Protein AF-A0A9E5DHB7-F1 (afdb_monomer)

Nearest PDB structures (foldseek):
  3iv4-assembly1_A  TM=7.396E-01  e=3.445E-02  Staphylococcus aureus subsp. aureus N315
  3kgk-assembly1_B  TM=5.777E-01  e=3.737E-01  Escherichia coli
  3kgk-assembly1_A  TM=5.376E-01  e=4.835E-01  Escherichia coli
  9cqh-assembly6_F  TM=3.512E-01  e=8.096E-01  Canis lupus familiaris
  9cqe-assembly7_H  TM=3.459E-01  e=9.209E-01  Canis lupus familiaris

Radius of gyration: 30.77 Å; Cα contacts (8 Å, |Δi|>4): 223; chains: 1; bounding box: 96×35×79 Å

Secondary structure (DSSP, 8-state):
-HHHHHHHHHHHHHHHHHHT-----EEEEEEE-TT-HHHHHHHHHHHHHSTTTEEEEETTT-HHHHHHHHHHHHHH-----S-EEEEEETTEEEEEEES----HHHHHHHHTPPP-SEEEEEETTEEEEEEEGGG--HHHH------S---------HHHHHHHHHHHHHHHHHHHHHHHHTS---S-------------

Foldseek 3Di:
DVVVVVVVVVVVVVVVVVVPPPPKQKAKEKEDAPPDPQQVVQVVLCCVLPPPRYDYQHCVPDVLSVQLLVVVCVQFVDDSAPTKIFIAIPLATAEIEGTHENDPVLVVVSNPGDDDQWYFYYHHSHTPDITGRVRDDSVSNDPDPPDPDDPPDDPCPPVNVVVVVVVCCVPVVVVVVVVVVPDPDPPDPPDPPDDDDDDD

Sequence (200 aa):
MTRVILAASVMLLSIVALVVAESASVTIYMYGVSWCPHCRNMKTFLGEKYPGIFTYCEVDTVEACSRAFTEWLKETGLPGYVPQTLIVKNGRITAVIIGEVLNESFINNLVSLEPGESIPVYQGTQLYGMLNTSKINTTLVLYTPSSPSENTRSGITMVEALVITMLVAIIVVPIGYTVLKRMPRRPGQRRTDKTSRKKR

pLDDT: mean 82.91, std 16.68, range [41.75, 98.69]

Solvent-accessible surface area (backbone atoms only — not comparable to full-atom values): 11852 Å² total; per-residue (Å²): 112,72,71,58,55,56,52,51,50,54,53,52,54,54,56,55,63,62,70,70,61,73,74,83,48,60,37,41,39,31,41,25,39,91,84,40,66,51,24,51,55,35,48,52,52,42,51,72,75,35,68,95,32,52,46,80,36,45,35,79,81,33,68,68,36,35,52,24,50,51,50,43,33,68,63,68,68,52,78,94,63,66,17,34,36,37,32,29,41,71,80,30,68,34,32,38,33,36,44,57,65,91,56,63,70,61,50,52,58,51,70,70,48,69,71,61,70,53,25,49,29,22,49,43,92,44,84,68,49,73,45,62,46,92,68,55,66,55,79,66,50,62,78,70,73,80,70,85,70,84,86,65,76,80,70,76,47,75,66,54,53,51,50,52,51,51,51,50,53,65,56,49,53,58,53,54,53,54,53,63,72,64,57,76,77,79,86,77,83,78,81,81,79,79,85,79,83,92,77,135

Mean predicted aligned error: 12.27 Å

Structure (mmCIF, N/CA/C/O backbone):
data_AF-A0A9E5DHB7-F1
#
_entry.id   AF-A0A9E5DHB7-F1
#
loop_
_atom_site.group_PDB
_atom_site.id
_atom_site.type_symbol
_atom_site.label_atom_id
_atom_site.label_alt_id
_atom_site.label_comp_id
_atom_site.label_asym_id
_atom_site.label_entity_id
_atom_site.label_seq_id
_atom_site.pdbx_PDB_ins_code
_atom_site.Cartn_x
_atom_site.Cartn_y
_atom_site.Cartn_z
_atom_site.occupancy
_atom_site.B_iso_or_equiv
_atom_site.auth_seq_id
_atom_site.auth_comp_id
_atom_site.auth_asym_id
_atom_site.auth_atom_id
_atom_site.pdbx_PDB_model_num
ATOM 1 N N . MET A 1 1 ? -35.901 -1.070 44.869 1.00 59.94 1 MET A N 1
ATOM 2 C CA . MET A 1 1 ? -34.442 -0.890 44.672 1.00 59.94 1 MET A CA 1
ATOM 3 C C . MET A 1 1 ? -33.892 -1.785 43.569 1.00 59.94 1 MET A C 1
ATOM 5 O O . MET A 1 1 ? -33.262 -1.261 42.666 1.00 59.94 1 MET A 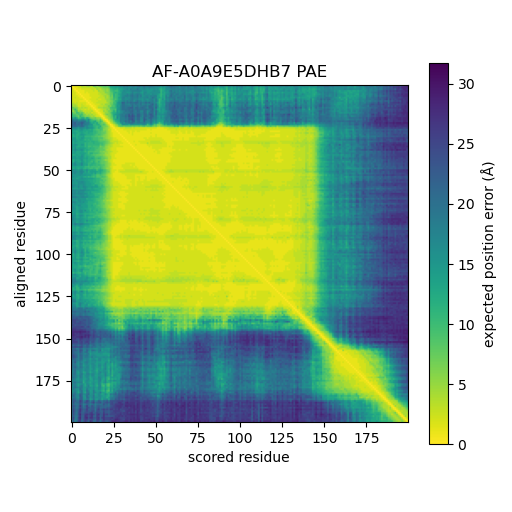O 1
ATOM 9 N N . THR A 1 2 ? -34.197 -3.083 43.556 1.00 63.94 2 THR A N 1
ATOM 10 C CA . THR A 1 2 ? -33.744 -4.046 42.528 1.00 63.94 2 THR A CA 1
ATOM 11 C C . THR A 1 2 ? -34.017 -3.633 41.075 1.00 63.94 2 THR A C 1
ATOM 13 O O . THR A 1 2 ? -33.124 -3.735 40.246 1.00 63.94 2 THR A O 1
ATOM 16 N N . ARG A 1 3 ? -35.197 -3.078 40.757 1.00 72.25 3 ARG A N 1
ATOM 17 C CA . ARG A 1 3 ? -35.527 -2.627 39.384 1.00 72.25 3 ARG A CA 1
ATOM 18 C C . ARG A 1 3 ? -34.676 -1.456 38.869 1.00 72.25 3 ARG A C 1
ATOM 20 O O . ARG A 1 3 ? -34.447 -1.359 37.673 1.00 72.25 3 ARG A O 1
ATOM 27 N N . VAL A 1 4 ? -34.198 -0.589 39.763 1.00 74.00 4 VAL A N 1
ATOM 28 C CA . VAL A 1 4 ? -33.372 0.578 39.397 1.00 74.00 4 VAL A CA 1
ATOM 29 C C . VAL A 1 4 ? -31.931 0.147 39.116 1.00 74.00 4 VAL A C 1
ATOM 31 O O . VAL A 1 4 ? -31.316 0.641 38.180 1.00 74.00 4 VAL A O 1
ATOM 34 N N . ILE A 1 5 ? -31.426 -0.831 39.875 1.00 71.88 5 ILE A N 1
ATOM 35 C CA . ILE A 1 5 ? -30.088 -1.408 39.679 1.00 71.88 5 ILE A CA 1
ATOM 36 C C . ILE A 1 5 ? -30.012 -2.141 38.332 1.00 71.88 5 ILE A C 1
ATOM 38 O O . ILE A 1 5 ? -29.041 -1.977 37.602 1.00 71.88 5 ILE A O 1
ATOM 42 N N . LEU A 1 6 ? -31.066 -2.882 37.976 1.00 74.94 6 LEU A N 1
ATOM 43 C CA . LEU A 1 6 ? -31.139 -3.643 36.725 1.00 74.94 6 LEU A CA 1
ATOM 44 C C . LEU A 1 6 ? -31.231 -2.735 35.485 1.00 74.94 6 LEU A C 1
ATOM 46 O O . LEU A 1 6 ? -30.633 -3.028 34.457 1.00 74.94 6 LEU A O 1
ATOM 50 N N . ALA A 1 7 ? -31.937 -1.605 35.583 1.00 75.19 7 ALA A N 1
ATOM 51 C CA . ALA A 1 7 ? -31.989 -0.624 34.499 1.00 75.19 7 ALA A CA 1
ATOM 52 C C . ALA A 1 7 ? -30.640 0.093 34.308 1.00 75.19 7 ALA A C 1
ATOM 54 O O . ALA A 1 7 ? -30.191 0.274 33.177 1.00 75.19 7 ALA A O 1
ATOM 55 N N . ALA A 1 8 ? -29.969 0.455 35.407 1.00 72.00 8 ALA A N 1
ATOM 56 C CA . ALA A 1 8 ? -28.661 1.104 35.362 1.00 72.00 8 ALA A CA 1
ATOM 57 C C . ALA A 1 8 ? -27.565 0.177 34.809 1.00 72.00 8 ALA A C 1
ATOM 59 O O . ALA A 1 8 ? -26.723 0.632 34.037 1.00 72.00 8 ALA A O 1
ATOM 60 N N . SER A 1 9 ? -27.593 -1.120 35.142 1.00 71.62 9 SER A N 1
ATOM 61 C CA . SER A 1 9 ? -26.622 -2.089 34.617 1.00 71.62 9 SER A CA 1
ATOM 62 C C . SER A 1 9 ? -26.800 -2.348 33.120 1.00 71.62 9 SER A C 1
ATOM 64 O O . SER A 1 9 ? -25.807 -2.430 32.404 1.00 71.62 9 SER A O 1
ATOM 66 N N . VAL A 1 10 ? -28.042 -2.415 32.627 1.00 75.31 10 VAL A N 1
ATOM 67 C CA . VAL A 1 10 ? -28.330 -2.565 31.189 1.00 75.31 10 VAL A CA 1
ATOM 68 C C . VAL A 1 10 ? -27.910 -1.317 30.405 1.00 75.31 10 VAL A C 1
ATOM 70 O O . VAL A 1 10 ? -27.314 -1.443 29.336 1.00 75.31 10 VAL A O 1
ATOM 73 N N . MET A 1 11 ? -28.136 -0.115 30.952 1.00 71.31 11 MET A N 1
ATOM 74 C CA . MET A 1 11 ? -27.639 1.126 30.343 1.00 71.31 11 MET A CA 1
ATOM 75 C C . MET A 1 11 ? -26.109 1.148 30.270 1.00 71.31 11 MET A C 1
ATOM 77 O O . MET A 1 11 ? -25.564 1.454 29.210 1.00 71.31 11 MET A O 1
ATOM 81 N N . LEU A 1 12 ? -25.416 0.775 31.353 1.00 66.88 12 LEU A N 1
ATOM 82 C CA . LEU A 1 12 ? -23.951 0.722 31.363 1.00 66.88 12 LEU A CA 1
ATOM 83 C C . LEU A 1 12 ? -23.402 -0.286 30.345 1.00 66.88 12 LEU A C 1
ATOM 85 O O . LEU A 1 12 ? -22.452 0.035 29.636 1.00 66.88 12 LEU A O 1
ATOM 89 N N . LEU A 1 13 ? -24.015 -1.470 30.232 1.00 64.88 13 LEU A N 1
ATOM 90 C CA . LEU A 1 13 ? -23.602 -2.480 29.253 1.00 64.88 13 LEU A CA 1
ATOM 91 C C . LEU A 1 13 ? -23.735 -1.979 27.807 1.00 64.88 13 LEU A C 1
ATOM 93 O O . LEU A 1 13 ? -22.868 -2.266 26.985 1.00 64.88 13 LEU A O 1
ATOM 97 N N . SER A 1 14 ? -24.778 -1.199 27.498 1.00 63.97 14 SER A N 1
ATOM 98 C CA . SER A 1 14 ? -24.956 -0.631 26.154 1.00 63.97 14 SER A CA 1
ATOM 99 C C . SER A 1 14 ? -23.866 0.383 25.794 1.00 63.97 14 SER A C 1
ATOM 101 O O . SER A 1 14 ? -23.363 0.367 24.676 1.00 63.97 14 SER A O 1
ATOM 103 N N . ILE A 1 15 ? -23.442 1.213 26.752 1.00 64.38 15 ILE A N 1
ATOM 104 C CA . ILE A 1 15 ? -22.412 2.236 26.526 1.00 64.38 15 ILE A CA 1
ATOM 105 C C . ILE A 1 15 ? -21.053 1.573 26.282 1.00 64.38 15 ILE A C 1
ATOM 107 O O . ILE A 1 15 ? -20.325 1.997 25.391 1.00 64.38 15 ILE A O 1
ATOM 111 N N . VAL A 1 16 ? -20.731 0.497 27.009 1.00 62.03 16 VAL A N 1
ATOM 112 C CA . VAL A 1 16 ? -19.482 -0.255 26.802 1.00 62.03 16 VAL A CA 1
ATOM 113 C C . VAL A 1 16 ? -19.438 -0.893 25.409 1.00 62.03 16 VAL A C 1
ATOM 115 O O . VAL A 1 16 ? -18.397 -0.845 24.762 1.00 62.03 16 VAL A O 1
ATOM 118 N N . ALA A 1 17 ? -20.559 -1.416 24.903 1.00 60.28 17 ALA A N 1
ATOM 119 C CA . ALA A 1 17 ? -20.619 -2.007 23.563 1.00 60.28 17 ALA A CA 1
ATOM 120 C C . ALA A 1 17 ? -20.352 -0.992 22.433 1.00 60.28 17 ALA A C 1
ATOM 122 O O . ALA A 1 17 ? -19.791 -1.367 21.408 1.00 60.28 17 ALA A O 1
ATOM 123 N N . LEU A 1 18 ? -20.697 0.290 22.619 1.00 57.69 18 LEU A N 1
ATOM 124 C CA . LEU A 1 18 ? -20.378 1.345 21.648 1.00 57.69 18 LEU A CA 1
ATOM 125 C C . LEU A 1 18 ? -18.891 1.735 21.633 1.00 57.69 18 LEU A C 1
ATOM 127 O O . LEU A 1 18 ? -18.407 2.214 20.612 1.00 57.69 18 LEU A O 1
ATOM 131 N N . VAL A 1 19 ? -18.164 1.549 22.740 1.00 58.12 19 VAL A N 1
ATOM 132 C CA . VAL A 1 19 ? -16.750 1.962 22.849 1.00 58.12 19 VAL A CA 1
ATOM 133 C C . VAL A 1 19 ? -15.799 0.945 22.200 1.00 58.12 19 VAL A C 1
ATOM 135 O O . VAL A 1 19 ? -14.705 1.316 21.794 1.00 58.12 19 VAL A O 1
ATOM 138 N N . VAL A 1 20 ? -16.224 -0.312 22.017 1.00 54.34 20 VAL A N 1
ATOM 139 C CA . VAL A 1 20 ? -15.432 -1.364 21.337 1.00 54.34 20 VAL A CA 1
ATOM 140 C C . VAL A 1 20 ? -15.626 -1.340 19.809 1.00 54.34 20 VAL A C 1
ATOM 142 O O . VAL A 1 20 ? -15.318 -2.304 19.115 1.00 54.34 20 VAL A O 1
ATOM 145 N N . ALA A 1 21 ? -16.129 -0.239 19.243 1.00 54.19 21 ALA A N 1
ATOM 146 C CA . ALA A 1 21 ? -16.058 -0.011 17.805 1.00 54.19 21 ALA A CA 1
ATOM 147 C C . ALA A 1 21 ? -14.595 0.266 17.427 1.00 54.19 21 ALA A C 1
ATOM 149 O O . ALA A 1 21 ? -14.150 1.412 17.383 1.00 54.19 21 ALA A O 1
ATOM 150 N N . GLU A 1 22 ? -13.836 -0.806 17.217 1.00 55.84 22 GLU A N 1
ATOM 151 C CA . GLU A 1 22 ? -12.478 -0.779 16.692 1.00 55.84 22 GLU A CA 1
ATOM 152 C C . GLU A 1 22 ? -12.526 -0.023 15.359 1.00 55.84 22 GLU A C 1
ATOM 154 O O . GLU A 1 22 ? -13.131 -0.476 14.385 1.00 55.84 22 GLU A O 1
ATOM 159 N N . SER A 1 23 ? -12.008 1.207 15.343 1.00 61.88 23 SER A N 1
ATOM 160 C CA . SER A 1 23 ? -12.029 2.041 14.148 1.00 61.88 23 SER A CA 1
ATOM 161 C C . SER A 1 23 ? -11.216 1.326 13.081 1.00 61.88 23 SER A C 1
ATOM 163 O O . SER A 1 23 ? -9.997 1.220 13.222 1.00 61.88 23 SER A O 1
ATOM 165 N N . ALA A 1 24 ? -11.888 0.805 12.052 1.00 69.75 24 ALA A N 1
ATOM 166 C CA . ALA A 1 24 ? -11.222 0.084 10.983 1.00 69.75 24 ALA A CA 1
ATOM 167 C C . ALA A 1 24 ? -10.143 0.985 10.367 1.00 69.75 24 ALA A C 1
ATOM 169 O O . ALA A 1 24 ? -10.454 2.029 9.788 1.00 69.75 24 ALA A O 1
ATOM 170 N N . SER A 1 25 ? -8.877 0.614 10.541 1.00 89.12 25 SER A N 1
ATOM 171 C CA . SER A 1 25 ? -7.750 1.402 10.056 1.00 89.12 25 SER A CA 1
ATOM 172 C C . SER A 1 25 ? -7.447 0.973 8.629 1.00 89.12 25 SER A C 1
ATOM 174 O O . SER A 1 25 ? -7.140 -0.191 8.373 1.00 89.12 25 SER A O 1
ATOM 176 N N . VAL A 1 26 ? -7.585 1.902 7.684 1.00 94.69 26 VAL A N 1
ATOM 177 C CA . VAL A 1 26 ? -7.219 1.678 6.284 1.00 94.69 26 VAL A CA 1
ATOM 178 C C . VAL A 1 26 ? -6.006 2.531 5.949 1.00 94.69 26 VAL A C 1
ATOM 180 O O . VAL A 1 26 ? -5.988 3.716 6.271 1.00 94.69 26 VAL A O 1
ATOM 183 N N . THR A 1 27 ? -5.029 1.933 5.274 1.00 95.12 27 THR A N 1
ATOM 184 C CA . THR A 1 27 ? -3.818 2.596 4.788 1.00 95.12 27 THR A CA 1
ATOM 185 C C . THR A 1 27 ? -3.563 2.198 3.338 1.00 95.12 27 THR A C 1
ATOM 187 O O . THR A 1 27 ? -3.604 1.021 2.984 1.00 95.12 27 THR A O 1
ATOM 190 N N . ILE A 1 28 ? -3.262 3.182 2.498 1.00 96.44 28 ILE A N 1
ATOM 191 C CA . ILE A 1 28 ? -2.775 3.002 1.131 1.00 96.44 28 ILE A CA 1
ATOM 192 C C . ILE A 1 28 ? -1.258 3.160 1.172 1.00 96.44 28 ILE A C 1
ATOM 194 O O . ILE A 1 28 ? -0.752 4.260 1.391 1.00 96.44 28 ILE A O 1
ATOM 198 N N . TYR A 1 29 ? -0.524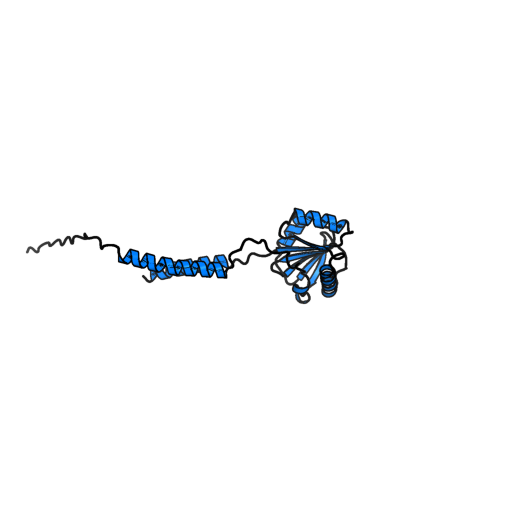 2.072 0.976 1.00 96.56 29 TYR A N 1
ATOM 199 C CA . TYR A 1 29 ? 0.933 2.053 1.057 1.00 96.56 29 TYR A CA 1
ATOM 200 C C . TYR A 1 29 ? 1.539 1.882 -0.330 1.00 96.56 29 TYR A C 1
ATOM 202 O O . TYR A 1 29 ? 1.205 0.925 -1.015 1.00 96.56 29 TYR A O 1
ATOM 210 N N . MET A 1 30 ? 2.424 2.771 -0.772 1.00 97.50 30 MET A N 1
ATOM 211 C CA . MET A 1 30 ? 2.992 2.702 -2.121 1.00 97.50 30 MET A CA 1
ATOM 212 C C . MET A 1 30 ? 4.513 2.664 -2.110 1.00 97.50 30 MET A C 1
ATOM 214 O O . MET A 1 30 ? 5.148 3.584 -1.603 1.00 97.50 30 MET A O 1
ATOM 218 N N . TYR A 1 31 ? 5.083 1.658 -2.765 1.00 97.94 31 TYR A N 1
ATOM 219 C CA . TYR A 1 31 ? 6.486 1.634 -3.155 1.00 97.94 31 TYR A CA 1
ATOM 220 C C . TYR A 1 31 ? 6.672 2.315 -4.503 1.00 97.94 31 TYR A C 1
ATOM 222 O O . TYR A 1 31 ? 5.944 2.044 -5.463 1.00 97.94 31 TYR A O 1
ATOM 230 N N . GLY A 1 32 ? 7.683 3.167 -4.592 1.00 98.00 32 GLY A N 1
ATOM 231 C CA . GLY A 1 32 ? 8.099 3.777 -5.845 1.00 98.00 32 GLY A CA 1
ATOM 232 C C . GLY A 1 32 ? 9.538 4.250 -5.791 1.00 98.00 32 GLY A C 1
ATOM 233 O O . GLY A 1 32 ? 10.195 4.158 -4.758 1.00 98.00 32 GLY A O 1
ATOM 234 N N . VAL A 1 33 ? 10.021 4.760 -6.917 1.00 98.31 33 VAL A N 1
ATOM 235 C CA . VAL A 1 33 ? 11.363 5.340 -7.041 1.00 98.31 33 VAL A CA 1
ATOM 236 C C . VAL A 1 33 ? 11.274 6.789 -7.500 1.00 98.31 33 VAL A C 1
ATOM 238 O O . VAL A 1 33 ? 10.369 7.146 -8.264 1.00 98.31 33 VAL A O 1
ATOM 241 N N . SER A 1 34 ? 12.206 7.624 -7.047 1.00 97.12 34 SER A N 1
ATOM 242 C CA . SER A 1 34 ? 12.195 9.082 -7.247 1.00 97.12 34 SER A CA 1
ATOM 243 C C . SER A 1 34 ? 12.168 9.511 -8.724 1.00 97.12 34 SER A C 1
ATOM 245 O O . SER A 1 34 ? 11.520 10.497 -9.094 1.00 97.12 34 SER A O 1
ATOM 247 N N . TRP A 1 35 ? 12.836 8.746 -9.589 1.00 97.50 35 TRP A N 1
ATOM 248 C CA . TRP A 1 35 ? 13.000 9.048 -11.011 1.00 97.50 35 TRP A CA 1
ATOM 249 C C . TRP A 1 35 ? 11.835 8.568 -11.889 1.00 97.50 35 TRP A C 1
ATOM 251 O O . TRP A 1 35 ? 11.722 8.996 -13.039 1.00 97.50 35 TRP A O 1
ATOM 261 N N . CYS A 1 36 ? 10.955 7.697 -11.383 1.00 98.25 36 CYS A N 1
ATOM 262 C CA . CYS A 1 36 ? 9.896 7.098 -12.191 1.00 98.25 36 CYS A CA 1
ATOM 263 C C . CYS A 1 36 ? 8.713 8.074 -12.365 1.00 98.25 36 CYS A C 1
ATOM 265 O O . CYS A 1 36 ? 8.063 8.432 -11.376 1.00 98.25 36 CYS A O 1
ATOM 267 N N . PRO A 1 37 ? 8.366 8.487 -13.603 1.00 98.31 37 PRO A N 1
ATOM 268 C CA . PRO A 1 37 ? 7.278 9.439 -13.836 1.00 98.31 37 PRO A CA 1
ATOM 269 C C . PRO A 1 37 ? 5.925 8.906 -13.348 1.00 98.31 37 PRO A C 1
ATOM 271 O O . PRO A 1 37 ? 5.180 9.647 -12.712 1.00 98.31 37 PRO A O 1
ATOM 274 N N . HIS A 1 38 ? 5.665 7.612 -13.543 1.00 98.56 38 HIS A N 1
ATOM 275 C CA . HIS A 1 38 ? 4.451 6.948 -13.070 1.00 98.56 38 HIS A CA 1
ATOM 276 C C . HIS A 1 38 ? 4.338 6.925 -11.541 1.00 98.56 38 HIS A C 1
ATOM 278 O O . HIS A 1 38 ? 3.260 7.140 -10.989 1.00 98.56 38 HIS A O 1
ATOM 284 N N . CYS A 1 39 ? 5.461 6.733 -10.836 1.00 98.50 39 CYS A N 1
ATOM 285 C CA . CYS A 1 39 ? 5.486 6.823 -9.374 1.00 98.50 39 CYS A CA 1
ATOM 286 C C . CYS A 1 39 ? 5.126 8.236 -8.909 1.00 98.50 39 CYS A C 1
ATOM 288 O O . CYS A 1 39 ? 4.338 8.386 -7.980 1.00 98.50 39 CYS A O 1
ATOM 290 N N . ARG A 1 40 ? 5.666 9.275 -9.562 1.00 98.38 40 ARG A N 1
ATOM 291 C CA . ARG A 1 40 ? 5.387 10.673 -9.198 1.00 98.38 40 ARG A CA 1
ATOM 292 C C . ARG A 1 40 ? 3.923 11.042 -9.410 1.00 98.38 40 ARG A C 1
ATOM 294 O O . ARG A 1 40 ? 3.311 11.577 -8.493 1.00 98.38 40 ARG A O 1
ATOM 301 N N . ASN A 1 41 ? 3.356 10.709 -10.567 1.00 98.56 41 ASN A N 1
ATOM 302 C CA . ASN A 1 41 ? 1.951 10.986 -10.870 1.00 98.56 41 ASN A CA 1
ATOM 303 C C . ASN A 1 41 ? 1.016 10.303 -9.867 1.00 98.56 41 ASN A C 1
ATOM 305 O O . ASN A 1 41 ? 0.144 10.951 -9.289 1.00 98.56 41 ASN A O 1
ATOM 309 N N . MET A 1 42 ? 1.233 9.007 -9.614 1.00 98.50 42 MET A N 1
ATOM 310 C CA . MET A 1 42 ? 0.414 8.249 -8.670 1.00 98.50 42 MET A CA 1
ATOM 311 C C . MET A 1 42 ? 0.601 8.742 -7.230 1.00 98.50 42 MET A C 1
ATOM 313 O O . MET A 1 42 ? -0.373 8.820 -6.488 1.00 98.50 42 MET A O 1
ATOM 317 N N . LYS A 1 43 ? 1.819 9.143 -6.840 1.00 98.38 43 LYS A N 1
ATOM 318 C CA . LYS A 1 43 ? 2.111 9.722 -5.518 1.00 98.38 43 LYS A CA 1
ATOM 319 C C . LYS A 1 43 ? 1.333 11.016 -5.305 1.00 98.38 43 LYS A C 1
ATOM 321 O O . LYS A 1 43 ? 0.715 11.169 -4.256 1.00 98.38 43 LYS A O 1
ATOM 326 N N . THR A 1 44 ? 1.354 11.922 -6.283 1.00 98.44 44 THR A N 1
ATOM 327 C CA . THR A 1 44 ? 0.592 13.177 -6.227 1.00 98.44 44 THR A CA 1
ATOM 328 C C . THR A 1 44 ? -0.901 12.890 -6.128 1.00 98.44 44 THR A C 1
ATOM 330 O O . THR A 1 44 ? -1.550 13.359 -5.198 1.00 98.44 44 THR A O 1
ATOM 333 N N . PHE A 1 45 ? -1.428 12.041 -7.013 1.00 98.69 45 PHE A N 1
ATOM 334 C CA . PHE A 1 45 ? -2.843 11.680 -7.016 1.00 98.69 45 PHE A CA 1
ATOM 335 C C . PHE A 1 45 ? -3.302 11.070 -5.683 1.00 98.69 45 PHE A C 1
ATOM 337 O O . PHE A 1 45 ? -4.304 11.506 -5.118 1.00 98.69 45 PHE A O 1
ATOM 344 N N . LEU A 1 46 ? -2.566 10.089 -5.150 1.00 98.31 46 LEU A N 1
ATOM 345 C CA . LEU A 1 46 ? -2.920 9.446 -3.884 1.00 98.31 46 LEU A CA 1
ATOM 346 C C . LEU A 1 46 ? -2.776 10.399 -2.692 1.00 98.31 46 LEU A C 1
ATOM 348 O O . LEU A 1 46 ? -3.621 10.376 -1.799 1.00 98.31 46 LEU A O 1
ATOM 352 N N . GLY A 1 47 ? -1.752 11.254 -2.688 1.00 97.88 47 GLY A N 1
ATOM 353 C CA . GLY A 1 47 ? -1.554 12.260 -1.644 1.00 97.88 47 GLY A CA 1
ATOM 354 C C . GLY A 1 47 ? -2.660 13.313 -1.600 1.00 97.88 47 GLY A C 1
ATOM 355 O O . GLY A 1 47 ? -3.057 13.729 -0.514 1.00 97.88 47 GLY A O 1
ATOM 356 N N . GLU A 1 48 ? -3.189 13.708 -2.757 1.00 98.06 48 GLU A N 1
ATOM 357 C CA . GLU A 1 48 ? -4.299 14.661 -2.854 1.00 98.06 48 GLU A CA 1
ATOM 358 C C . GLU A 1 48 ? -5.650 14.028 -2.502 1.00 98.06 48 GLU A C 1
ATOM 360 O O . GLU A 1 48 ? -6.465 14.650 -1.822 1.00 98.06 48 GLU A O 1
ATOM 365 N N . LYS A 1 49 ? -5.906 12.799 -2.966 1.00 98.12 49 LYS A N 1
ATOM 366 C CA . LYS A 1 49 ? -7.216 12.142 -2.832 1.00 98.12 49 LYS A CA 1
ATOM 367 C C . LYS A 1 49 ? -7.414 11.39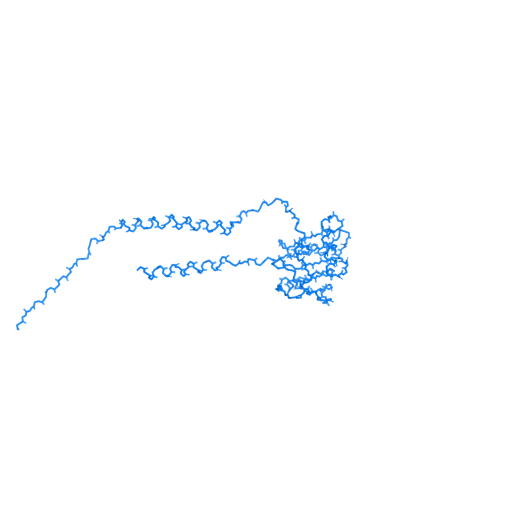2 -1.524 1.00 98.12 49 LYS A C 1
ATOM 369 O O . LYS A 1 49 ? -8.545 11.284 -1.061 1.00 98.12 49 LYS A O 1
ATOM 374 N N . TYR A 1 50 ? -6.336 10.905 -0.918 1.00 96.88 50 TYR A N 1
ATOM 375 C CA . TYR A 1 50 ? -6.386 10.082 0.290 1.00 96.88 50 TYR A CA 1
ATOM 376 C C . TYR A 1 50 ? -5.496 10.648 1.409 1.00 96.88 50 TYR A C 1
ATOM 378 O O . TYR A 1 50 ? -4.647 9.932 1.959 1.00 96.88 50 TYR A O 1
ATOM 386 N N . PRO A 1 51 ? -5.666 11.935 1.772 1.00 95.19 51 PRO A N 1
ATOM 387 C CA . PRO A 1 51 ? -4.879 12.538 2.835 1.00 95.19 51 PRO A CA 1
ATOM 388 C C . PRO A 1 51 ? -5.133 11.809 4.160 1.00 95.19 51 PRO A C 1
ATOM 390 O O . PRO A 1 51 ? -6.261 11.454 4.494 1.00 95.19 51 PRO A O 1
ATOM 393 N N . GLY A 1 52 ? -4.068 11.575 4.925 1.00 91.94 52 GLY A N 1
ATOM 394 C CA . GLY A 1 52 ? -4.138 10.921 6.237 1.00 91.94 52 GLY A CA 1
ATOM 395 C C . GLY A 1 52 ? -4.157 9.390 6.212 1.00 91.94 52 GLY A C 1
ATOM 396 O O . GLY A 1 52 ? -3.861 8.793 7.242 1.00 91.94 52 GLY A O 1
ATOM 397 N N . ILE A 1 53 ? -4.426 8.755 5.064 1.00 94.62 53 ILE A N 1
ATOM 398 C CA . ILE A 1 53 ? -4.337 7.290 4.917 1.00 94.62 53 ILE A CA 1
ATOM 399 C C . ILE A 1 53 ? -3.310 6.840 3.872 1.00 94.62 53 ILE A C 1
ATOM 401 O O . ILE A 1 53 ? -3.046 5.649 3.753 1.00 94.62 53 ILE A O 1
ATOM 405 N N . PHE A 1 54 ? -2.712 7.759 3.112 1.00 95.50 54 PHE A N 1
ATOM 406 C CA . PHE A 1 54 ? -1.673 7.443 2.134 1.00 95.50 54 PHE A CA 1
ATOM 407 C C . PHE A 1 54 ? -0.259 7.522 2.729 1.00 95.50 54 PHE A C 1
ATOM 409 O O . PHE A 1 54 ? 0.096 8.493 3.396 1.00 95.50 54 PHE A O 1
ATOM 416 N N . THR A 1 55 ? 0.570 6.515 2.449 1.00 94.94 55 THR A N 1
ATOM 417 C CA . THR A 1 55 ? 1.999 6.467 2.786 1.00 94.94 55 THR A CA 1
ATOM 418 C C . THR A 1 55 ? 2.817 6.090 1.553 1.00 94.94 55 THR A C 1
ATOM 420 O O . THR A 1 55 ? 2.497 5.132 0.851 1.00 94.94 55 THR A O 1
ATOM 423 N N . TYR A 1 56 ? 3.904 6.823 1.309 1.00 95.94 56 TYR A N 1
ATOM 424 C CA . TYR A 1 56 ? 4.838 6.566 0.214 1.00 95.94 56 TYR A CA 1
ATOM 425 C C . TYR A 1 56 ? 6.197 6.107 0.752 1.00 95.94 56 TYR A C 1
ATOM 427 O O . TYR A 1 56 ? 6.778 6.782 1.599 1.00 95.94 56 TYR A O 1
ATOM 435 N N . CYS A 1 57 ? 6.709 4.996 0.227 1.00 95.69 57 CYS A N 1
ATOM 436 C CA . CYS A 1 57 ? 8.033 4.459 0.518 1.00 95.69 57 CYS A CA 1
ATOM 437 C C . CYS A 1 57 ? 8.926 4.597 -0.721 1.00 95.69 57 CYS A C 1
ATOM 439 O O . CYS A 1 57 ? 8.675 3.974 -1.757 1.00 95.69 57 CYS A O 1
ATOM 441 N N . GLU A 1 58 ? 9.967 5.419 -0.618 1.00 96.62 58 GLU A N 1
ATOM 442 C CA . GLU A 1 58 ? 10.894 5.696 -1.714 1.00 96.62 58 GLU A CA 1
ATOM 443 C C . GLU A 1 58 ? 12.040 4.677 -1.718 1.00 96.62 58 GLU A C 1
ATOM 445 O O . GLU A 1 58 ? 12.954 4.719 -0.898 1.00 96.62 58 GLU A O 1
ATOM 450 N N . VAL A 1 59 ? 11.950 3.707 -2.621 1.00 96.94 59 VAL A N 1
ATOM 451 C CA . VAL A 1 59 ? 12.776 2.492 -2.638 1.00 96.94 59 VAL A CA 1
ATOM 452 C C . VAL A 1 59 ? 14.232 2.769 -3.016 1.00 96.94 59 VAL A C 1
ATOM 454 O O . VAL A 1 59 ? 15.122 2.056 -2.565 1.00 96.94 59 VAL A O 1
ATOM 457 N N . ASP A 1 60 ? 14.498 3.784 -3.833 1.00 97.38 60 ASP A N 1
ATOM 458 C CA . ASP A 1 60 ? 15.844 4.115 -4.311 1.00 97.38 60 ASP A CA 1
ATOM 459 C C . ASP A 1 60 ? 16.649 4.985 -3.341 1.00 97.38 60 ASP A C 1
ATOM 461 O O . ASP A 1 60 ? 17.877 4.993 -3.412 1.00 97.38 60 ASP A O 1
ATOM 465 N N . THR A 1 61 ? 15.985 5.694 -2.425 1.00 96.12 61 THR A N 1
ATOM 466 C CA . THR A 1 61 ? 16.645 6.635 -1.506 1.00 96.12 61 THR A CA 1
ATOM 467 C C . THR A 1 61 ? 16.550 6.228 -0.037 1.00 96.12 61 THR A C 1
ATOM 469 O O . THR A 1 61 ? 17.375 6.665 0.766 1.00 96.12 61 THR A O 1
ATOM 472 N N . VAL A 1 62 ? 15.601 5.360 0.336 1.00 94.56 62 VAL A N 1
ATOM 473 C CA . VAL A 1 62 ? 15.407 4.897 1.718 1.00 94.56 62 VAL A CA 1
ATOM 474 C C . VAL A 1 62 ? 15.724 3.404 1.826 1.00 94.56 62 VAL A C 1
ATOM 476 O O . VAL A 1 62 ? 14.958 2.553 1.376 1.00 94.56 62 VAL A O 1
ATOM 479 N N . GLU A 1 63 ? 16.830 3.061 2.493 1.00 94.06 63 GLU A N 1
ATOM 480 C CA . GLU A 1 63 ? 17.298 1.670 2.649 1.00 94.06 63 GLU A CA 1
ATOM 481 C C . GLU A 1 63 ? 16.226 0.748 3.253 1.00 94.06 63 GLU A C 1
ATOM 483 O O . GLU A 1 63 ? 16.014 -0.370 2.783 1.00 94.06 63 GLU A O 1
ATOM 488 N N . ALA A 1 64 ? 15.491 1.236 4.256 1.00 91.88 64 ALA A N 1
ATOM 489 C CA . ALA A 1 64 ? 14.414 0.472 4.874 1.00 91.88 64 ALA A CA 1
ATOM 490 C C . ALA A 1 64 ? 13.272 0.157 3.888 1.00 91.88 64 ALA A C 1
ATOM 492 O O . ALA A 1 64 ? 12.758 -0.961 3.904 1.00 91.88 64 ALA A O 1
ATOM 493 N N . CYS A 1 65 ? 12.930 1.094 2.992 1.00 94.81 65 CYS A N 1
ATOM 494 C CA . CYS A 1 65 ? 11.973 0.860 1.906 1.00 94.81 65 CYS A CA 1
ATOM 495 C C . CYS A 1 65 ? 12.497 -0.178 0.918 1.00 94.81 65 CYS A C 1
ATOM 497 O O . CYS A 1 65 ? 11.751 -1.064 0.511 1.00 94.81 65 CYS A O 1
ATOM 499 N N . SER A 1 66 ? 13.779 -0.090 0.560 1.00 95.50 66 SER A N 1
ATOM 500 C CA . SER A 1 66 ? 14.427 -1.032 -0.354 1.00 95.50 66 SER A CA 1
ATOM 501 C C . SER A 1 66 ? 14.413 -2.464 0.172 1.00 95.50 66 SER A C 1
ATOM 503 O O . SER A 1 66 ? 14.018 -3.394 -0.540 1.00 95.50 66 SER A O 1
ATOM 505 N N . ARG A 1 67 ? 14.756 -2.644 1.452 1.00 94.44 67 ARG A N 1
ATOM 506 C CA . ARG A 1 67 ? 14.704 -3.949 2.117 1.00 94.44 67 ARG A CA 1
ATOM 507 C C . ARG A 1 67 ? 13.277 -4.490 2.184 1.00 94.44 67 ARG A C 1
ATOM 509 O O . ARG A 1 67 ? 13.054 -5.610 1.734 1.00 94.44 67 ARG A O 1
ATOM 516 N N . ALA A 1 68 ? 12.325 -3.686 2.664 1.00 93.12 68 ALA A N 1
ATOM 517 C CA . ALA A 1 68 ? 10.925 -4.099 2.768 1.00 93.12 68 ALA A CA 1
ATOM 518 C C . ALA A 1 68 ? 10.337 -4.476 1.397 1.00 93.12 68 ALA A C 1
ATOM 520 O O . ALA A 1 68 ? 9.667 -5.496 1.269 1.00 93.12 68 ALA A O 1
ATOM 521 N N . PHE A 1 69 ? 10.645 -3.706 0.347 1.00 95.56 69 PHE A N 1
ATOM 522 C CA . PHE A 1 69 ? 10.200 -4.016 -1.010 1.00 95.56 69 PHE A CA 1
ATOM 523 C C . PHE A 1 69 ? 10.833 -5.306 -1.545 1.00 95.56 69 PHE A C 1
ATOM 525 O O . PHE A 1 69 ? 10.147 -6.134 -2.135 1.00 95.56 69 PHE A O 1
ATOM 532 N N . THR A 1 70 ? 12.125 -5.530 -1.300 1.00 95.44 70 THR A N 1
ATOM 533 C CA . THR A 1 70 ? 12.810 -6.765 -1.716 1.00 95.44 70 THR A CA 1
ATOM 534 C C . THR A 1 70 ? 12.223 -7.998 -1.027 1.00 95.44 70 THR A C 1
ATOM 536 O O . THR A 1 70 ? 11.995 -9.023 -1.672 1.00 95.44 70 THR A O 1
ATOM 539 N N . GLU A 1 71 ? 11.953 -7.905 0.274 1.00 93.62 71 GLU A N 1
ATOM 540 C CA . GLU A 1 71 ? 11.308 -8.968 1.047 1.00 93.62 71 GLU A CA 1
ATOM 541 C C . GLU A 1 71 ? 9.885 -9.230 0.545 1.00 93.62 71 GLU A C 1
ATOM 543 O O . GLU A 1 71 ? 9.540 -10.381 0.275 1.00 93.62 71 GLU A O 1
ATOM 548 N N . TRP A 1 72 ? 9.108 -8.173 0.295 1.00 94.31 72 TRP A N 1
ATOM 549 C CA . TRP A 1 72 ? 7.785 -8.261 -0.323 1.00 94.31 72 TRP A CA 1
ATOM 550 C C . TRP A 1 72 ? 7.805 -9.015 -1.660 1.00 94.31 72 TRP A C 1
ATOM 552 O O . TRP A 1 72 ? 7.011 -9.937 -1.870 1.00 94.31 72 TRP A O 1
ATOM 562 N N . LEU A 1 73 ? 8.730 -8.676 -2.562 1.00 95.56 73 LEU A N 1
ATOM 563 C CA . LEU A 1 73 ? 8.861 -9.359 -3.853 1.00 95.56 73 LEU A CA 1
ATOM 564 C C . LEU A 1 73 ? 9.257 -10.829 -3.678 1.00 95.56 73 LEU A C 1
ATOM 566 O O . LEU A 1 73 ? 8.735 -11.697 -4.377 1.00 95.56 73 LEU A O 1
ATOM 570 N N . LYS A 1 74 ? 10.149 -11.127 -2.728 1.00 94.62 74 LYS A N 1
ATOM 571 C CA . LYS A 1 74 ? 10.580 -12.497 -2.427 1.00 94.62 74 LYS A CA 1
ATOM 572 C C . LYS A 1 74 ? 9.441 -13.354 -1.871 1.00 94.62 74 LYS A C 1
ATOM 574 O O . LYS A 1 74 ? 9.331 -14.517 -2.254 1.00 94.62 74 LYS A O 1
ATOM 579 N N . GLU A 1 75 ? 8.617 -12.808 -0.979 1.00 92.56 75 GLU A N 1
ATOM 580 C CA . GLU A 1 75 ? 7.481 -13.527 -0.387 1.00 92.56 75 GLU A CA 1
ATOM 581 C C . GLU A 1 75 ? 6.358 -13.767 -1.398 1.00 92.56 75 GLU A C 1
ATOM 583 O O . GLU A 1 75 ? 5.755 -14.841 -1.425 1.00 92.56 75 GLU A O 1
ATOM 588 N N . THR A 1 76 ? 6.075 -12.774 -2.239 1.00 95.06 76 THR A N 1
ATOM 589 C CA . THR A 1 76 ? 4.918 -12.821 -3.141 1.00 95.06 76 THR A CA 1
ATOM 590 C C . THR A 1 76 ? 5.217 -13.404 -4.513 1.00 95.06 76 THR A C 1
ATOM 592 O O . THR A 1 76 ? 4.299 -13.875 -5.183 1.00 95.06 76 THR A O 1
ATOM 595 N N . GLY A 1 77 ? 6.476 -13.364 -4.953 1.00 96.25 77 GLY A N 1
ATOM 596 C CA . GLY A 1 77 ? 6.861 -13.708 -6.321 1.00 96.25 77 GLY A CA 1
ATOM 597 C C . GLY A 1 77 ? 6.340 -12.720 -7.370 1.00 96.25 77 GLY A C 1
ATOM 598 O O . GLY A 1 77 ? 6.350 -13.039 -8.559 1.00 96.25 77 GLY A O 1
ATOM 599 N N . LEU A 1 78 ? 5.860 -11.542 -6.955 1.00 96.56 78 LEU A N 1
ATOM 600 C CA . LEU A 1 78 ? 5.432 -10.495 -7.878 1.00 96.56 78 LEU A CA 1
ATOM 601 C C . LEU A 1 78 ? 6.628 -9.905 -8.640 1.00 96.56 78 LEU A C 1
ATOM 603 O O . LEU A 1 78 ? 7.758 -9.917 -8.146 1.00 96.56 78 LEU A O 1
ATOM 607 N N . PRO A 1 79 ? 6.403 -9.354 -9.845 1.00 97.12 79 PRO A N 1
ATOM 608 C CA . PRO A 1 79 ? 7.465 -8.675 -10.570 1.00 97.12 79 PRO A CA 1
ATOM 609 C C . PRO A 1 79 ? 7.886 -7.391 -9.841 1.00 97.12 79 PRO A C 1
ATOM 611 O O . PRO A 1 79 ? 7.053 -6.695 -9.269 1.00 97.12 79 PRO A O 1
ATOM 614 N N . GLY A 1 80 ? 9.166 -7.023 -9.918 1.00 96.62 80 GLY A N 1
ATOM 615 C CA . GLY A 1 80 ? 9.726 -5.817 -9.284 1.00 96.62 80 GLY A CA 1
ATOM 616 C C . GLY A 1 80 ? 9.363 -4.484 -9.953 1.00 96.62 80 GLY A C 1
ATOM 617 O O . GLY A 1 80 ? 10.174 -3.562 -9.953 1.00 96.62 80 GLY A O 1
ATOM 618 N N . TYR A 1 81 ? 8.185 -4.376 -10.574 1.00 97.81 81 TYR A N 1
ATOM 619 C CA . TYR A 1 81 ? 7.732 -3.147 -11.233 1.00 97.81 81 TYR A CA 1
ATOM 620 C C . TYR A 1 81 ? 7.256 -2.106 -10.217 1.00 97.81 81 TYR A C 1
ATOM 622 O O . TYR A 1 81 ? 6.712 -2.460 -9.174 1.00 97.81 81 TYR A O 1
ATOM 630 N N . VAL A 1 82 ? 7.417 -0.822 -10.541 1.00 98.25 82 VAL A N 1
ATOM 631 C CA . VAL A 1 82 ? 6.972 0.308 -9.712 1.00 98.25 82 VAL A CA 1
ATOM 632 C C . VAL A 1 82 ? 6.131 1.303 -10.535 1.00 98.25 82 VAL A C 1
ATOM 634 O O . VAL A 1 82 ? 6.410 1.474 -11.725 1.00 98.25 82 VAL A O 1
ATOM 637 N N . PRO A 1 83 ? 5.136 1.990 -9.937 1.00 98.56 83 PRO A N 1
ATOM 638 C CA . PRO A 1 83 ? 4.745 1.896 -8.529 1.00 98.56 83 PRO A CA 1
ATOM 639 C C . PRO A 1 83 ? 4.051 0.570 -8.189 1.00 98.56 83 PRO A C 1
ATOM 641 O O . PRO A 1 83 ? 3.443 -0.066 -9.049 1.00 98.56 83 PRO A O 1
ATOM 644 N N . GLN A 1 84 ? 4.162 0.161 -6.927 1.00 98.44 84 GLN A N 1
ATOM 645 C CA . GLN A 1 84 ? 3.404 -0.948 -6.349 1.00 98.44 84 GLN A CA 1
ATOM 646 C C . GLN A 1 84 ? 2.661 -0.459 -5.113 1.00 98.44 84 GLN A C 1
ATOM 648 O O . GLN A 1 84 ? 3.286 -0.013 -4.153 1.00 98.44 84 GLN A O 1
ATOM 653 N N . THR A 1 85 ? 1.334 -0.533 -5.139 1.00 98.38 85 THR A N 1
ATOM 654 C CA . THR A 1 85 ? 0.464 -0.026 -4.077 1.00 98.38 85 THR A CA 1
ATOM 655 C C . THR A 1 85 ? -0.255 -1.169 -3.378 1.00 98.38 85 THR A C 1
ATOM 657 O O . THR A 1 85 ? -0.879 -2.007 -4.020 1.00 98.38 85 THR A O 1
ATOM 660 N N . LEU A 1 86 ? -0.196 -1.180 -2.055 1.00 97.69 86 LEU A N 1
ATOM 661 C CA . LEU A 1 86 ? -0.880 -2.105 -1.169 1.00 97.69 86 LEU A CA 1
ATOM 662 C C . LEU A 1 86 ? -2.034 -1.366 -0.499 1.00 97.69 86 LEU A C 1
ATOM 664 O O . LEU A 1 86 ? -1.840 -0.296 0.083 1.00 97.69 86 LEU A O 1
ATOM 668 N N . ILE A 1 87 ? -3.224 -1.949 -0.546 1.00 97.31 87 ILE A N 1
ATOM 669 C CA . ILE A 1 87 ? -4.341 -1.521 0.293 1.00 97.31 87 ILE A CA 1
ATOM 670 C C . ILE A 1 87 ? -4.307 -2.385 1.545 1.00 97.31 87 ILE A C 1
ATOM 672 O O . ILE A 1 87 ? -4.342 -3.612 1.455 1.00 97.31 87 ILE A O 1
ATOM 676 N N . VAL A 1 88 ? -4.192 -1.752 2.706 1.00 95.06 88 VAL A N 1
ATOM 677 C CA . VAL A 1 88 ? -4.076 -2.417 4.003 1.00 95.06 88 VAL A CA 1
ATOM 678 C C . VAL A 1 88 ? -5.270 -2.024 4.849 1.00 95.06 88 VAL A C 1
ATOM 680 O O . VAL A 1 88 ? -5.523 -0.839 5.031 1.00 95.06 88 VAL A O 1
ATOM 683 N N . LYS A 1 89 ? -5.974 -3.004 5.406 1.00 94.06 89 LYS A N 1
ATOM 684 C CA . LYS A 1 89 ? -7.091 -2.798 6.324 1.00 94.06 89 LYS A CA 1
ATOM 685 C C . LYS A 1 89 ? -6.897 -3.638 7.573 1.00 94.06 89 LYS A C 1
ATOM 687 O O . LYS A 1 89 ? -6.680 -4.845 7.474 1.00 94.06 89 LYS A O 1
ATOM 692 N N . ASN A 1 90 ? -6.946 -3.005 8.742 1.00 90.69 90 ASN A N 1
ATOM 693 C CA . ASN A 1 90 ? -6.739 -3.652 10.042 1.00 90.69 90 ASN A CA 1
ATOM 694 C C . ASN A 1 90 ? -5.431 -4.465 10.085 1.00 90.69 90 ASN A C 1
ATOM 696 O O . ASN A 1 90 ? -5.402 -5.614 10.521 1.00 90.69 90 ASN A O 1
ATOM 700 N N . GLY A 1 91 ? -4.354 -3.894 9.533 1.00 88.81 91 GLY A N 1
ATOM 701 C CA . GLY A 1 91 ? -3.043 -4.545 9.457 1.00 88.81 91 GLY A CA 1
ATOM 702 C C . GLY A 1 91 ? -2.958 -5.737 8.495 1.00 88.81 91 GLY A C 1
ATOM 703 O O . GLY A 1 91 ? -1.976 -6.472 8.542 1.00 88.81 91 GLY A O 1
ATOM 704 N N . ARG A 1 92 ? -3.955 -5.956 7.627 1.00 92.75 92 ARG A N 1
ATOM 705 C CA . ARG A 1 92 ? -3.969 -7.023 6.612 1.00 92.75 92 ARG A CA 1
ATOM 706 C C . ARG A 1 92 ? -4.065 -6.431 5.213 1.00 92.75 92 ARG A C 1
ATOM 708 O O . ARG A 1 92 ? -4.859 -5.527 4.981 1.00 92.75 92 ARG A O 1
ATOM 715 N N . ILE A 1 93 ? -3.280 -6.947 4.270 1.00 95.25 93 ILE A N 1
ATOM 716 C CA . ILE A 1 93 ? -3.365 -6.519 2.867 1.00 95.25 93 ILE A CA 1
ATOM 717 C C . ILE A 1 93 ? -4.677 -7.047 2.275 1.00 95.25 93 ILE A C 1
ATOM 719 O O . ILE A 1 93 ? -4.977 -8.234 2.399 1.00 95.25 93 ILE A O 1
ATOM 723 N N . THR A 1 94 ? -5.453 -6.170 1.644 1.00 96.88 94 THR A N 1
ATOM 724 C CA . THR A 1 94 ? -6.731 -6.495 0.994 1.00 96.88 94 THR A CA 1
ATOM 725 C C . THR A 1 94 ? -6.648 -6.444 -0.526 1.00 96.88 94 THR A C 1
ATOM 727 O O . THR A 1 94 ? -7.409 -7.143 -1.184 1.00 96.88 94 THR A O 1
ATOM 730 N N . ALA A 1 95 ? -5.724 -5.667 -1.096 1.00 98.25 95 ALA A N 1
ATOM 731 C CA . ALA A 1 95 ? -5.480 -5.609 -2.536 1.00 98.25 95 ALA A CA 1
ATOM 732 C C . ALA A 1 95 ? -4.060 -5.122 -2.853 1.00 98.25 95 ALA A C 1
ATOM 734 O O . ALA A 1 95 ? -3.447 -4.403 -2.060 1.00 98.25 95 ALA A O 1
ATOM 735 N N . VAL A 1 96 ? -3.566 -5.479 -4.040 1.00 98.25 96 VAL A N 1
ATOM 736 C CA . VAL A 1 96 ? -2.296 -4.993 -4.599 1.00 98.25 96 VAL A CA 1
ATOM 737 C C . VAL A 1 96 ? -2.546 -4.394 -5.979 1.00 98.25 96 VAL A C 1
ATOM 739 O O . VAL A 1 96 ? -3.287 -4.962 -6.776 1.00 98.25 96 VAL A O 1
ATOM 742 N N . ILE A 1 97 ? -1.902 -3.272 -6.281 1.00 98.62 97 ILE A N 1
ATOM 743 C CA . ILE A 1 97 ? -1.934 -2.604 -7.583 1.00 98.62 97 ILE A CA 1
ATOM 744 C C . ILE A 1 97 ? -0.495 -2.476 -8.085 1.00 98.62 97 ILE A C 1
ATOM 746 O O . ILE A 1 97 ? 0.368 -1.962 -7.378 1.00 98.62 97 ILE A O 1
ATOM 750 N N . ILE A 1 98 ? -0.240 -2.929 -9.307 1.00 98.56 98 ILE A N 1
ATOM 751 C CA . ILE A 1 98 ? 1.030 -2.792 -10.018 1.00 98.56 98 ILE A CA 1
ATOM 752 C C . ILE A 1 98 ? 0.832 -1.772 -11.142 1.00 98.56 98 ILE A C 1
ATOM 754 O O . ILE A 1 98 ? 0.000 -1.968 -12.030 1.00 98.56 98 ILE A O 1
ATOM 758 N N . GLY A 1 99 ? 1.631 -0.709 -11.133 1.00 98.44 99 GLY A N 1
ATOM 759 C CA . GLY A 1 99 ? 1.569 0.372 -12.114 1.00 98.44 99 GLY A CA 1
ATOM 760 C C . GLY A 1 99 ? 0.680 1.545 -11.693 1.00 98.44 99 GLY A C 1
ATOM 761 O O . GLY A 1 99 ? 0.053 1.544 -10.638 1.00 98.44 99 GLY A O 1
ATOM 762 N N . GLU A 1 100 ? 0.667 2.581 -12.532 1.00 98.62 100 GLU A N 1
ATOM 763 C CA . GLU A 1 100 ? -0.066 3.826 -12.286 1.00 98.62 100 GLU A CA 1
ATOM 764 C C . GLU A 1 100 ? -1.581 3.627 -12.422 1.00 98.62 100 GLU A C 1
ATOM 766 O O . GLU A 1 100 ? -2.068 3.136 -13.442 1.00 98.62 100 GLU A O 1
ATOM 771 N N . VAL A 1 101 ? -2.336 4.068 -11.412 1.00 98.62 101 VAL A N 1
ATOM 772 C CA . VAL A 1 101 ? -3.801 4.140 -11.460 1.00 98.62 101 VAL A CA 1
ATOM 773 C C . VAL A 1 101 ? -4.272 5.475 -10.902 1.00 98.62 101 VAL A C 1
ATOM 775 O O . VAL A 1 101 ? -4.086 5.762 -9.724 1.00 98.62 101 VAL A O 1
ATOM 778 N N . LEU A 1 102 ? -4.930 6.268 -11.750 1.00 98.56 102 LEU A N 1
ATOM 779 C CA . LEU A 1 102 ? -5.493 7.584 -11.406 1.00 98.56 102 LEU A CA 1
ATOM 780 C C . LEU A 1 102 ? -7.035 7.564 -11.358 1.00 98.56 102 LEU A C 1
ATOM 782 O O . LEU A 1 102 ? -7.691 8.599 -11.437 1.00 98.56 102 LEU A O 1
ATOM 786 N N . ASN A 1 103 ? -7.634 6.371 -11.276 1.00 98.56 103 ASN A N 1
ATOM 787 C CA . ASN A 1 103 ? -9.082 6.191 -11.200 1.00 98.56 103 ASN A CA 1
ATOM 788 C C . ASN A 1 103 ? -9.527 6.107 -9.733 1.00 98.56 103 ASN A C 1
ATOM 790 O O . ASN A 1 103 ? -9.346 5.086 -9.069 1.00 98.56 103 ASN A O 1
ATOM 794 N N . GLU A 1 104 ? -10.133 7.186 -9.243 1.00 98.31 104 GLU A N 1
ATOM 795 C CA . GLU A 1 104 ? -10.584 7.306 -7.854 1.00 98.31 104 GLU A CA 1
ATOM 796 C C . GLU A 1 104 ? -11.640 6.258 -7.485 1.00 98.31 104 GLU A C 1
ATOM 798 O O . GLU A 1 104 ? -11.527 5.610 -6.450 1.00 98.31 104 GLU A O 1
ATOM 803 N N . SER A 1 105 ? -12.630 6.026 -8.354 1.00 98.50 105 SER A N 1
ATOM 804 C CA . SER A 1 105 ? -13.690 5.045 -8.093 1.00 98.50 105 SER A CA 1
ATOM 805 C C . SER A 1 105 ? -13.133 3.629 -7.954 1.00 98.50 105 SER A C 1
ATOM 807 O O . SER A 1 105 ? -13.568 2.889 -7.075 1.00 98.50 105 SER A O 1
ATOM 809 N N . PHE A 1 106 ? -12.149 3.265 -8.777 1.00 98.62 106 PHE A N 1
ATOM 810 C CA . PHE A 1 106 ? -11.486 1.970 -8.677 1.00 98.62 106 PHE A CA 1
ATOM 811 C C . PHE A 1 106 ? -10.770 1.806 -7.333 1.00 98.62 106 PHE A C 1
ATOM 813 O O . PHE A 1 106 ? -10.985 0.810 -6.649 1.00 98.62 106 PHE A O 1
ATOM 820 N N . ILE A 1 107 ? -9.976 2.795 -6.914 1.00 98.50 107 ILE A N 1
ATOM 821 C CA . ILE A 1 107 ? -9.255 2.725 -5.635 1.00 98.50 107 ILE A CA 1
ATOM 822 C C . ILE A 1 107 ? -10.234 2.719 -4.454 1.00 98.50 107 ILE A C 1
ATOM 824 O O . ILE A 1 107 ? -10.059 1.914 -3.543 1.00 98.50 107 ILE A O 1
ATOM 828 N N . ASN A 1 108 ? -11.309 3.511 -4.498 1.00 98.31 108 ASN A N 1
ATOM 829 C CA . ASN A 1 108 ? -12.368 3.496 -3.481 1.00 98.31 108 ASN A CA 1
ATOM 830 C C . ASN A 1 108 ? -13.023 2.115 -3.333 1.00 98.31 108 ASN A C 1
ATOM 832 O O . ASN A 1 108 ? -13.304 1.679 -2.216 1.00 98.31 108 ASN A O 1
ATOM 836 N N . ASN A 1 109 ? -13.220 1.397 -4.443 1.00 98.25 109 ASN A N 1
ATOM 837 C CA . ASN A 1 109 ? -13.728 0.027 -4.406 1.00 98.25 109 ASN A CA 1
ATOM 838 C C . ASN A 1 109 ? -12.736 -0.945 -3.755 1.00 98.25 109 ASN A C 1
ATOM 840 O O . ASN A 1 109 ? -13.160 -1.905 -3.125 1.00 98.25 109 ASN A O 1
ATOM 844 N N . LEU A 1 110 ? -11.427 -0.716 -3.889 1.00 98.19 110 LEU A N 1
ATOM 845 C CA . LEU A 1 110 ? -10.414 -1.548 -3.234 1.00 98.19 110 LEU A CA 1
ATOM 846 C C . LEU A 1 110 ? -10.270 -1.220 -1.743 1.00 98.19 110 LEU A C 1
ATOM 848 O O . LEU A 1 110 ? -10.126 -2.122 -0.923 1.00 98.19 110 LEU A O 1
ATOM 852 N N . VAL A 1 111 ? -10.356 0.060 -1.382 1.00 97.06 111 VAL A N 1
ATOM 853 C CA . VAL A 1 111 ? -10.351 0.559 0.005 1.00 97.06 111 VAL A CA 1
ATOM 854 C C . VAL A 1 111 ? -11.524 -0.003 0.816 1.00 97.06 111 VAL A C 1
ATOM 856 O O . VAL A 1 111 ? -11.391 -0.237 2.018 1.00 97.06 111 VAL A O 1
ATOM 859 N N . SER A 1 112 ? -12.667 -0.256 0.173 1.00 96.44 112 SER A N 1
ATOM 860 C CA . SER A 1 112 ? -13.842 -0.833 0.832 1.00 96.44 112 SER A CA 1
ATOM 861 C C . SER A 1 112 ? -13.773 -2.353 1.019 1.00 96.44 112 SER A C 1
ATOM 863 O O . SER A 1 112 ? -14.575 -2.886 1.786 1.00 96.44 112 SER A O 1
ATOM 865 N N . LEU A 1 113 ? -12.814 -3.049 0.393 1.00 96.62 113 LEU A N 1
ATOM 866 C CA . LEU A 1 113 ? -12.661 -4.497 0.547 1.00 96.62 113 LEU A CA 1
ATOM 867 C C . LEU A 1 113 ? -12.346 -4.875 1.996 1.00 96.62 113 LEU A C 1
ATOM 869 O O . LEU A 1 113 ? -11.575 -4.208 2.687 1.00 96.62 113 LEU A O 1
ATOM 873 N N . GLU A 1 114 ? -12.920 -5.990 2.437 1.00 95.38 114 GLU A N 1
ATOM 874 C CA . GLU A 1 114 ? -12.568 -6.620 3.706 1.00 95.38 114 GLU A CA 1
ATOM 875 C C . GLU A 1 114 ? -11.421 -7.628 3.519 1.00 95.38 114 GLU A C 1
ATOM 877 O O . GLU A 1 114 ? -11.304 -8.232 2.448 1.00 95.38 114 GLU A O 1
ATOM 882 N N . PRO A 1 115 ? -10.572 -7.849 4.541 1.00 95.19 115 PRO A N 1
ATOM 883 C CA . PRO A 1 115 ? -9.536 -8.876 4.487 1.00 95.19 115 PRO A CA 1
ATOM 884 C C . PRO A 1 115 ? -10.114 -10.274 4.228 1.00 95.19 115 PRO A C 1
ATOM 886 O O . PRO A 1 115 ? -10.903 -10.786 5.021 1.00 95.19 115 PRO A O 1
ATOM 889 N N . GLY A 1 116 ? -9.686 -10.904 3.132 1.00 94.19 116 GLY A N 1
ATOM 890 C CA . GLY A 1 116 ? -10.083 -12.260 2.740 1.00 94.19 116 GLY A CA 1
ATOM 891 C C . GLY A 1 116 ? -8.965 -13.297 2.892 1.00 94.19 116 GLY A C 1
ATOM 892 O O . GLY A 1 116 ? -7.903 -13.019 3.447 1.00 94.19 116 GLY A O 1
ATOM 893 N N . GLU A 1 117 ? -9.200 -14.506 2.374 1.00 95.44 117 GLU A N 1
ATOM 894 C CA . GLU A 1 117 ? -8.193 -15.584 2.291 1.00 95.44 117 GLU A CA 1
ATOM 895 C C . GLU A 1 117 ? -7.212 -15.393 1.122 1.00 95.44 117 GLU A C 1
ATOM 897 O O . GLU A 1 117 ? -6.089 -15.909 1.133 1.00 95.44 117 GLU A O 1
ATOM 902 N N . SER A 1 118 ? -7.620 -14.611 0.124 1.00 96.62 118 SER A N 1
ATOM 903 C CA . SER A 1 118 ? -6.848 -14.305 -1.074 1.00 96.62 118 SER A CA 1
ATOM 904 C C . SER A 1 118 ? -6.812 -12.806 -1.339 1.00 96.62 118 SER A C 1
ATOM 906 O O . SER A 1 118 ? -7.818 -12.125 -1.144 1.00 96.62 118 SER A O 1
ATOM 908 N N . ILE A 1 119 ? -5.684 -12.314 -1.842 1.00 97.62 119 ILE A N 1
ATOM 909 C CA . ILE A 1 119 ? -5.471 -10.900 -2.154 1.00 97.62 119 ILE A CA 1
ATOM 910 C C . ILE A 1 119 ? -5.482 -10.728 -3.675 1.00 97.62 119 ILE A C 1
ATOM 912 O O . ILE A 1 119 ? -4.588 -11.265 -4.336 1.00 97.62 119 ILE A O 1
ATOM 916 N N . PRO A 1 120 ? -6.447 -9.997 -4.255 1.00 98.44 120 PRO A N 1
ATOM 917 C CA . PRO A 1 120 ? -6.413 -9.662 -5.667 1.00 98.44 120 PRO A CA 1
ATOM 918 C C . PRO A 1 120 ? -5.242 -8.729 -5.983 1.00 98.44 120 PRO A C 1
ATOM 920 O O . PRO A 1 120 ? -4.998 -7.736 -5.292 1.00 98.44 120 PRO A O 1
ATOM 923 N N . VAL A 1 121 ? -4.535 -9.057 -7.058 1.00 98.56 121 VAL A N 1
ATOM 924 C CA . VAL A 1 121 ? -3.454 -8.259 -7.633 1.00 98.56 121 VAL A CA 1
ATOM 925 C C . VAL A 1 121 ? -3.945 -7.703 -8.953 1.00 98.56 121 VAL A C 1
ATOM 927 O O . VAL A 1 121 ? -4.396 -8.459 -9.813 1.00 98.56 121 VAL A O 1
ATOM 930 N N . TYR A 1 122 ? -3.829 -6.397 -9.129 1.00 98.69 122 TYR A N 1
ATOM 931 C CA . TYR A 1 122 ? -4.194 -5.699 -10.350 1.00 98.69 122 TYR A CA 1
ATOM 932 C C . TYR A 1 122 ? -2.949 -5.167 -11.050 1.00 98.69 122 TYR A C 1
ATOM 934 O O . TYR A 1 122 ? -2.008 -4.732 -10.394 1.00 98.69 122 TYR A O 1
ATOM 942 N N . GLN A 1 123 ? -2.956 -5.167 -12.379 1.00 98.38 123 GLN A N 1
ATOM 943 C CA . GLN A 1 123 ? -2.008 -4.421 -13.199 1.00 98.38 123 GLN A CA 1
ATOM 944 C C . GLN A 1 123 ? -2.773 -3.284 -13.878 1.00 98.38 123 GLN A C 1
ATOM 946 O O . GLN A 1 123 ? -3.648 -3.514 -14.718 1.00 98.38 123 GLN A O 1
ATOM 951 N N . GLY A 1 124 ? -2.508 -2.049 -13.453 1.00 97.81 124 GLY A N 1
ATOM 952 C CA . GLY A 1 124 ? -3.436 -0.947 -13.687 1.00 97.81 124 GLY A CA 1
ATOM 953 C C . GLY A 1 124 ? -4.804 -1.267 -13.067 1.00 97.81 124 GLY A C 1
ATOM 954 O O . GLY A 1 124 ? -4.907 -1.534 -11.873 1.00 97.81 124 GLY A O 1
ATOM 955 N N . THR A 1 125 ? -5.857 -1.286 -13.884 1.00 98.25 125 THR A N 1
ATOM 956 C CA . THR A 1 125 ? -7.226 -1.637 -13.458 1.00 98.25 125 THR A CA 1
ATOM 957 C C . THR A 1 125 ? -7.633 -3.074 -13.799 1.00 98.25 125 THR A C 1
ATOM 959 O O . THR A 1 125 ? -8.766 -3.471 -13.527 1.00 98.25 125 THR A O 1
ATOM 962 N N . GLN A 1 126 ? -6.744 -3.865 -14.406 1.00 98.19 126 GLN A N 1
ATOM 963 C CA . GLN A 1 126 ? -7.038 -5.235 -14.831 1.00 98.19 126 GLN A CA 1
ATOM 964 C 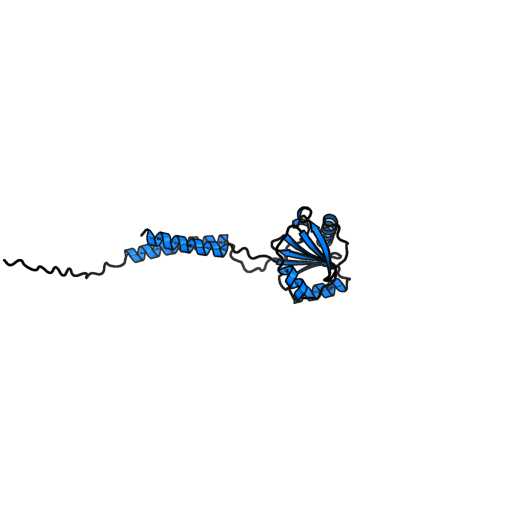C . GLN A 1 126 ? -6.592 -6.238 -13.771 1.00 98.19 126 GLN A C 1
ATOM 966 O O . GLN A 1 126 ? -5.502 -6.103 -13.219 1.00 98.19 126 GLN A O 1
ATOM 971 N N . LEU A 1 127 ? -7.415 -7.253 -13.490 1.00 98.38 127 LEU A N 1
ATOM 972 C CA . LEU A 1 127 ? -7.045 -8.324 -12.565 1.00 98.38 127 LEU A CA 1
ATOM 973 C C . LEU A 1 127 ? -5.883 -9.132 -13.159 1.00 98.38 127 LEU A C 1
ATOM 975 O O . LEU A 1 127 ? -6.026 -9.760 -14.204 1.00 98.38 127 LEU A O 1
ATOM 979 N N . TYR A 1 128 ? -4.745 -9.106 -12.475 1.00 98.06 128 TYR A N 1
ATOM 980 C CA . TYR A 1 128 ? -3.523 -9.809 -12.851 1.00 98.06 128 TYR A CA 1
ATOM 981 C C . TYR A 1 128 ? -3.459 -11.209 -12.228 1.00 98.06 128 TYR A C 1
ATOM 983 O O . TYR A 1 128 ? -3.041 -12.164 -12.877 1.00 98.06 128 TYR A O 1
ATOM 991 N N . GLY A 1 129 ? -3.899 -11.353 -10.974 1.00 98.00 129 GLY A N 1
ATOM 992 C CA . GLY A 1 129 ? -3.879 -12.634 -10.273 1.00 98.00 129 GLY A CA 1
ATOM 993 C C . GLY A 1 129 ? -4.366 -12.545 -8.830 1.00 98.00 129 GLY A C 1
ATOM 994 O O . GLY A 1 129 ? -4.898 -11.523 -8.403 1.00 98.00 129 GLY A O 1
ATOM 995 N N . MET A 1 130 ? -4.172 -13.629 -8.080 1.00 97.94 130 MET A N 1
ATOM 996 C CA . MET A 1 130 ? -4.546 -13.739 -6.668 1.00 97.94 130 MET A CA 1
ATOM 997 C C . MET A 1 130 ? -3.347 -14.246 -5.861 1.00 97.94 130 MET A C 1
ATOM 999 O O . MET A 1 130 ? -2.731 -15.244 -6.237 1.00 97.94 130 MET A O 1
ATOM 1003 N N . LEU A 1 131 ? -3.034 -13.601 -4.738 1.00 96.31 131 LEU A N 1
ATOM 1004 C CA . LEU A 1 131 ? -2.056 -14.097 -3.767 1.00 96.31 131 LEU A CA 1
ATOM 1005 C C . LEU A 1 131 ? -2.766 -14.840 -2.637 1.00 96.31 131 LEU A C 1
ATOM 1007 O O . LEU A 1 131 ? -3.852 -14.450 -2.214 1.00 96.31 131 LEU A O 1
ATOM 1011 N N . ASN A 1 132 ? -2.136 -15.890 -2.115 1.00 94.75 132 ASN A N 1
ATOM 1012 C CA . ASN A 1 132 ? -2.647 -16.625 -0.962 1.00 94.75 132 ASN A CA 1
ATOM 1013 C C . ASN A 1 132 ? -2.131 -15.981 0.334 1.00 94.75 132 ASN A C 1
ATOM 1015 O O . ASN A 1 132 ? -0.919 -15.899 0.543 1.00 94.75 132 ASN A O 1
ATOM 1019 N N . THR A 1 133 ? -3.044 -15.563 1.214 1.00 89.88 133 THR A N 1
ATOM 1020 C CA . THR A 1 133 ? -2.689 -14.885 2.474 1.00 89.88 133 THR A CA 1
ATOM 1021 C C . THR A 1 133 ? -1.909 -15.759 3.447 1.00 89.88 133 THR A C 1
ATOM 1023 O O . THR A 1 133 ? -1.106 -15.231 4.208 1.00 89.88 133 THR A O 1
ATOM 1026 N N . SER A 1 134 ? -2.062 -17.085 3.401 1.00 88.69 134 SER A N 1
ATOM 1027 C CA . SER A 1 134 ? -1.348 -18.002 4.300 1.00 88.69 134 SER A CA 1
ATOM 1028 C C . SER A 1 134 ? 0.172 -17.983 4.109 1.00 88.69 134 SER A C 1
ATOM 1030 O O . SER A 1 134 ? 0.893 -18.524 4.942 1.00 88.69 134 SER A O 1
ATOM 1032 N N . LYS A 1 135 ? 0.664 -17.405 3.006 1.00 84.06 135 LYS A N 1
ATOM 1033 C CA . LYS A 1 135 ? 2.092 -17.346 2.675 1.00 84.06 135 LYS A CA 1
ATOM 1034 C C . LYS A 1 135 ? 2.736 -15.981 2.934 1.00 84.06 135 LYS A C 1
ATOM 1036 O O . LYS A 1 135 ? 3.943 -15.875 2.760 1.00 84.06 135 LYS A O 1
ATOM 1041 N N . ILE A 1 136 ? 1.960 -14.961 3.308 1.00 86.81 136 ILE A N 1
ATOM 1042 C CA . ILE A 1 136 ? 2.429 -13.570 3.378 1.00 86.81 136 ILE A CA 1
ATOM 1043 C C . ILE A 1 136 ? 2.506 -13.127 4.835 1.00 86.81 136 ILE A C 1
ATOM 1045 O O . ILE A 1 136 ? 1.507 -13.175 5.557 1.00 86.81 136 ILE A O 1
ATOM 1049 N N . ASN A 1 137 ? 3.678 -12.659 5.264 1.00 80.56 137 ASN A N 1
ATOM 1050 C CA . ASN A 1 137 ? 3.853 -12.107 6.599 1.00 80.56 137 ASN A CA 1
ATOM 1051 C C . ASN A 1 137 ? 3.641 -10.589 6.572 1.00 80.56 137 ASN A C 1
ATOM 1053 O O . ASN A 1 137 ? 4.562 -9.817 6.315 1.00 80.56 137 ASN A O 1
ATOM 1057 N N . THR A 1 138 ? 2.420 -10.138 6.864 1.00 73.31 138 THR A N 1
ATOM 1058 C CA . THR A 1 138 ? 2.045 -8.720 6.711 1.00 73.31 138 THR A CA 1
ATOM 1059 C C . THR A 1 138 ? 2.894 -7.748 7.538 1.00 73.31 138 THR A C 1
ATOM 1061 O O . THR A 1 138 ? 3.099 -6.608 7.126 1.00 73.31 138 THR A O 1
ATOM 1064 N N . THR A 1 139 ? 3.424 -8.192 8.681 1.00 70.56 139 THR A N 1
ATOM 1065 C CA . THR A 1 139 ? 4.264 -7.368 9.566 1.00 70.56 139 THR A CA 1
ATOM 1066 C C . THR A 1 139 ? 5.582 -6.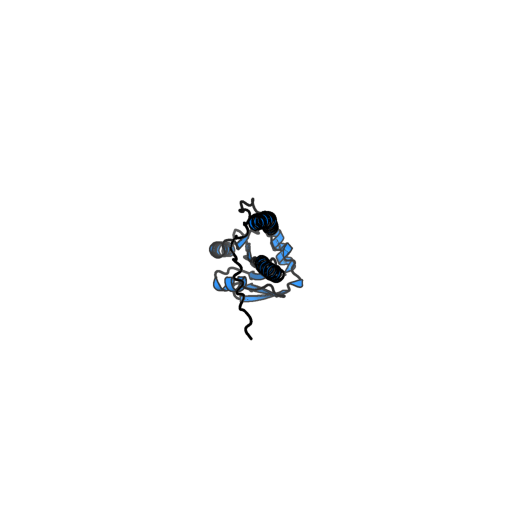967 8.905 1.00 70.56 139 THR A C 1
ATOM 1068 O O . THR A 1 139 ? 6.120 -5.908 9.210 1.00 70.56 139 THR A O 1
ATOM 1071 N N . LEU A 1 140 ? 6.101 -7.798 7.998 1.00 60.56 140 LEU A N 1
ATOM 1072 C CA . LEU A 1 140 ? 7.380 -7.566 7.326 1.00 60.56 140 LEU A CA 1
ATOM 1073 C C . LEU A 1 140 ? 7.268 -6.495 6.228 1.00 60.56 140 LEU A C 1
ATOM 1075 O O . LEU A 1 140 ? 8.220 -5.780 5.934 1.00 60.56 140 LEU A O 1
ATOM 1079 N N . VAL A 1 141 ? 6.078 -6.365 5.641 1.00 63.09 141 VAL A N 1
ATOM 1080 C CA . VAL A 1 141 ? 5.848 -5.553 4.444 1.00 63.09 141 VAL A CA 1
ATOM 1081 C C . VAL A 1 141 ? 5.707 -4.070 4.795 1.00 63.09 141 VAL A C 1
ATOM 1083 O O . VAL A 1 141 ? 6.186 -3.197 4.080 1.00 63.09 141 VAL A O 1
ATOM 1086 N N . LEU A 1 142 ? 5.088 -3.736 5.922 1.00 76.00 142 LEU A N 1
ATOM 1087 C CA . LEU A 1 142 ? 4.779 -2.344 6.238 1.00 76.00 142 LEU A CA 1
ATOM 1088 C C . LEU A 1 142 ? 5.935 -1.689 6.993 1.00 76.00 142 LEU A C 1
ATOM 1090 O O . LEU A 1 142 ? 6.000 -1.737 8.220 1.00 76.00 142 LEU A O 1
ATOM 1094 N N . TYR A 1 143 ? 6.829 -1.012 6.266 1.00 68.94 143 TYR A N 1
ATOM 1095 C CA . TYR A 1 143 ? 7.728 -0.054 6.903 1.00 68.94 143 TYR A CA 1
ATOM 1096 C C . TYR A 1 143 ? 6.901 1.147 7.362 1.00 68.94 143 TYR A C 1
ATOM 1098 O O . TYR A 1 143 ? 6.536 2.018 6.569 1.00 68.94 143 TYR A O 1
ATOM 1106 N N . THR A 1 144 ? 6.595 1.188 8.654 1.00 64.62 144 THR A N 1
ATOM 1107 C CA . THR A 1 144 ? 6.189 2.418 9.320 1.00 64.62 144 THR A CA 1
ATOM 1108 C C . THR A 1 144 ? 7.462 3.223 9.562 1.00 64.62 144 THR A C 1
ATOM 1110 O O . THR A 1 144 ? 8.276 2.782 10.383 1.00 64.62 144 THR A O 1
ATOM 1113 N N . PRO A 1 145 ? 7.690 4.367 8.886 1.00 59.47 145 PRO A N 1
ATOM 1114 C CA . PRO A 1 145 ? 8.711 5.284 9.363 1.00 59.47 145 PRO A CA 1
ATOM 1115 C C . PRO A 1 145 ? 8.385 5.549 10.828 1.00 59.47 145 PRO A C 1
ATOM 1117 O O . PRO A 1 145 ? 7.264 5.954 11.140 1.00 59.47 145 PRO A O 1
ATOM 1120 N N . SER A 1 146 ? 9.319 5.233 11.729 1.00 51.66 146 SER A N 1
ATOM 1121 C CA . SER A 1 146 ? 9.227 5.633 13.130 1.00 51.66 146 SER A CA 1
ATOM 1122 C C . SER A 1 146 ? 8.912 7.122 13.110 1.00 51.66 146 SER A C 1
ATOM 1124 O O . SER A 1 146 ? 9.748 7.900 12.644 1.00 51.66 146 SER A O 1
ATOM 1126 N N . SER A 1 147 ? 7.675 7.495 13.444 1.00 44.28 147 SER A N 1
ATOM 1127 C CA . SER A 1 147 ? 7.166 8.829 13.142 1.00 44.28 147 SER A CA 1
ATOM 1128 C C . SER A 1 147 ? 8.140 9.880 13.682 1.00 44.28 147 SER A C 1
ATOM 1130 O O . SER A 1 147 ? 8.561 9.741 14.836 1.00 44.28 147 SER A O 1
ATOM 1132 N N . PRO A 1 148 ? 8.496 10.937 12.932 1.00 43.94 148 PRO A N 1
ATOM 1133 C CA . PRO A 1 148 ? 9.061 12.119 13.559 1.00 43.94 148 PRO A CA 1
ATOM 1134 C C . PRO A 1 148 ? 8.006 12.660 14.531 1.00 43.94 148 PRO A C 1
ATOM 1136 O O . PRO A 1 148 ? 6.978 13.162 14.094 1.00 43.94 148 PRO A O 1
ATOM 1139 N N . SER A 1 149 ? 8.249 12.438 15.827 1.00 41.75 149 SER A N 1
ATOM 1140 C CA . SER A 1 149 ? 7.559 12.983 17.004 1.00 41.75 149 SER A CA 1
ATOM 1141 C C . SER A 1 149 ? 6.093 13.383 16.797 1.00 41.75 149 SER A C 1
ATOM 1143 O O . SER A 1 149 ? 5.793 14.457 16.272 1.00 41.75 149 SER A O 1
ATOM 1145 N N . GLU A 1 150 ? 5.189 12.554 17.313 1.00 44.12 150 GLU A N 1
ATOM 1146 C CA . GLU A 1 150 ? 3.820 12.932 17.649 1.00 44.12 150 GLU A CA 1
ATOM 1147 C C . GLU A 1 150 ? 3.764 14.322 18.314 1.00 44.12 150 GLU A C 1
ATOM 1149 O O . GLU A 1 150 ? 4.003 14.474 19.506 1.00 44.12 150 GLU A O 1
ATOM 1154 N N . ASN A 1 151 ? 3.334 15.332 17.561 1.00 43.62 151 ASN A N 1
ATOM 1155 C CA . ASN A 1 151 ? 2.460 16.378 18.096 1.00 43.62 151 ASN A CA 1
ATOM 1156 C C . ASN A 1 151 ? 1.001 15.918 17.930 1.00 43.62 151 ASN A C 1
ATOM 1158 O O . ASN A 1 151 ? 0.124 16.662 17.488 1.00 43.62 151 ASN A O 1
ATOM 1162 N N . THR A 1 152 ? 0.739 14.650 18.258 1.00 46.34 152 THR A N 1
ATOM 1163 C CA . THR A 1 152 ? -0.602 14.082 18.286 1.00 46.34 152 THR A CA 1
ATOM 1164 C C . THR A 1 152 ? -1.188 14.370 19.654 1.00 46.34 152 THR A C 1
ATOM 1166 O O . THR A 1 152 ? -0.909 13.718 20.655 1.00 46.34 152 THR A O 1
ATOM 1169 N N . ARG A 1 153 ? -1.997 15.426 19.654 1.00 51.28 153 ARG A N 1
ATOM 1170 C CA . ARG A 1 153 ? -3.143 15.663 20.528 1.00 51.28 153 ARG A CA 1
ATOM 1171 C C . ARG A 1 153 ? -3.613 14.360 21.181 1.00 51.28 153 ARG A C 1
ATOM 1173 O O . ARG A 1 153 ? -4.149 13.495 20.497 1.00 51.28 153 ARG A O 1
ATOM 1180 N N . SER A 1 154 ? -3.388 14.262 22.486 1.00 47.25 154 SER A N 1
ATOM 1181 C CA . SER A 1 154 ? -3.695 13.131 23.357 1.00 47.25 154 SER A CA 1
ATOM 1182 C C . SER A 1 154 ? -5.107 12.609 23.097 1.00 47.25 154 SER A C 1
ATOM 1184 O O . SER A 1 154 ? -6.094 13.140 23.610 1.00 47.25 154 SER A O 1
ATOM 1186 N N . GLY A 1 155 ? -5.209 11.589 22.249 1.00 54.62 155 GLY A N 1
ATOM 1187 C CA . GLY A 1 155 ? -6.381 10.739 22.205 1.00 54.62 155 GLY A CA 1
ATOM 1188 C C . GLY A 1 155 ? -6.396 10.006 23.531 1.00 54.62 155 GLY A C 1
ATOM 1189 O O . GLY A 1 155 ? -5.505 9.202 23.784 1.00 54.62 155 GLY A O 1
ATOM 1190 N N . ILE A 1 156 ? -7.352 10.352 24.393 1.00 58.06 156 ILE A N 1
ATOM 1191 C CA . ILE A 1 156 ? -7.568 9.681 25.674 1.00 58.06 156 ILE A CA 1
ATOM 1192 C C . ILE A 1 156 ? -7.631 8.185 25.375 1.00 58.06 156 ILE A C 1
ATOM 1194 O O . ILE A 1 156 ? -8.527 7.727 24.660 1.00 58.06 156 ILE A O 1
ATOM 1198 N N . THR A 1 157 ? -6.654 7.433 25.867 1.00 67.38 157 THR A N 1
ATOM 1199 C CA . THR A 1 157 ? -6.624 5.986 25.652 1.00 67.38 157 THR A CA 1
ATOM 1200 C C . THR A 1 157 ? -7.852 5.362 26.315 1.00 67.38 157 THR A C 1
ATOM 1202 O O . THR A 1 157 ? -8.389 5.887 27.293 1.00 67.38 157 THR A O 1
ATOM 1205 N N . MET A 1 158 ? -8.328 4.219 25.816 1.00 62.53 158 MET A N 1
ATOM 1206 C CA . MET A 1 158 ? -9.513 3.545 26.374 1.00 62.53 158 MET A CA 1
ATOM 1207 C C . MET A 1 158 ? -9.382 3.285 27.892 1.00 62.53 158 MET A C 1
ATOM 1209 O O . MET A 1 158 ? -10.370 3.304 28.627 1.00 62.53 158 MET A O 1
ATOM 1213 N N . VAL A 1 159 ? -8.145 3.108 28.371 1.00 69.88 159 VAL A N 1
ATOM 1214 C CA . VAL A 1 159 ? -7.800 2.977 29.792 1.00 69.88 159 VAL A CA 1
ATOM 1215 C C . VAL A 1 159 ? -8.033 4.287 30.546 1.00 69.88 159 VAL A C 1
ATOM 1217 O O . VAL A 1 159 ? -8.653 4.275 31.607 1.00 69.88 159 VAL A O 1
ATOM 1220 N N . GLU A 1 160 ? -7.615 5.426 29.999 1.00 72.44 160 GLU A N 1
ATOM 1221 C CA . GLU A 1 160 ? -7.862 6.738 30.605 1.00 72.44 160 GLU A CA 1
ATOM 1222 C C . GLU A 1 160 ? -9.360 7.077 30.639 1.00 72.44 160 GLU A C 1
ATOM 1224 O O . GLU A 1 160 ? -9.848 7.588 31.647 1.00 72.44 160 GLU A O 1
ATOM 1229 N N . ALA A 1 161 ? -10.128 6.712 29.607 1.00 71.50 161 ALA A N 1
ATOM 1230 C CA . ALA A 1 161 ? -11.585 6.877 29.608 1.00 71.50 161 ALA A CA 1
ATOM 1231 C C . ALA A 1 161 ? -12.269 6.023 30.699 1.00 71.50 161 ALA A C 1
ATOM 1233 O O . ALA A 1 161 ? -13.195 6.485 31.377 1.00 71.50 161 ALA A O 1
ATOM 1234 N N . LEU A 1 162 ? -11.785 4.796 30.925 1.00 76.06 162 LEU A N 1
ATOM 1235 C CA . LEU A 1 162 ? -12.241 3.918 32.011 1.00 76.06 162 LEU A CA 1
ATOM 1236 C C . LEU A 1 162 ? -11.882 4.466 33.398 1.00 76.06 162 LEU A C 1
ATOM 1238 O O . LEU A 1 162 ? -12.704 4.426 34.313 1.00 76.06 162 LEU A O 1
ATOM 1242 N N . VAL A 1 163 ? -10.683 5.025 33.561 1.00 81.00 163 VAL A N 1
ATOM 1243 C CA . VAL A 1 163 ? -10.265 5.650 34.823 1.00 81.00 163 VAL A CA 1
ATOM 1244 C C . VAL A 1 163 ? -11.112 6.888 35.118 1.00 81.00 163 VAL A C 1
ATOM 1246 O O . VAL A 1 163 ? -11.602 7.038 36.238 1.00 81.00 163 VAL A O 1
ATOM 1249 N N . ILE A 1 164 ? -11.360 7.741 34.121 1.00 80.50 164 ILE A N 1
ATOM 1250 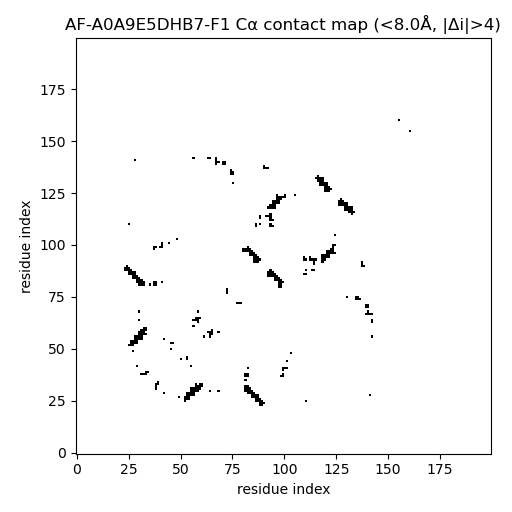C CA . ILE A 1 164 ? -12.195 8.939 34.283 1.00 80.50 164 ILE A CA 1
ATOM 1251 C C . ILE A 1 164 ? -13.629 8.551 34.662 1.00 80.50 164 ILE A C 1
ATOM 1253 O O . ILE A 1 164 ? -14.192 9.115 35.600 1.00 80.50 164 ILE A O 1
ATOM 1257 N N . THR A 1 165 ? -14.219 7.560 33.993 1.00 79.19 165 THR A N 1
ATOM 1258 C CA . THR A 1 165 ? -15.585 7.106 34.309 1.00 79.19 165 THR A CA 1
ATOM 1259 C C . THR A 1 165 ? -15.687 6.472 35.699 1.00 79.19 165 THR A C 1
ATOM 1261 O O . THR A 1 165 ? -16.636 6.770 36.429 1.00 79.19 165 THR A O 1
ATOM 1264 N N . MET A 1 166 ? -14.692 5.682 36.118 1.00 84.00 166 MET A N 1
ATOM 1265 C CA . MET A 1 166 ? -14.608 5.146 37.484 1.00 84.00 166 MET A CA 1
ATOM 1266 C C . MET A 1 166 ? -14.494 6.262 38.530 1.00 84.00 166 MET A C 1
ATOM 1268 O O . MET A 1 166 ? -15.218 6.245 39.527 1.00 84.00 166 MET A O 1
ATOM 1272 N N . LEU A 1 167 ? -13.646 7.267 38.294 1.00 82.12 167 LEU A N 1
ATOM 1273 C CA . LEU A 1 167 ? -13.489 8.411 39.197 1.00 82.12 167 LEU A CA 1
ATOM 1274 C C . LEU A 1 167 ? -14.785 9.220 39.324 1.00 82.12 167 LEU A C 1
ATOM 1276 O O . LEU A 1 167 ? -15.186 9.569 40.436 1.00 82.12 167 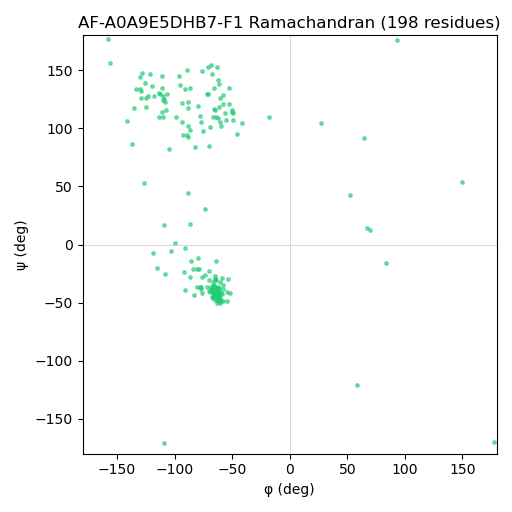LEU A O 1
ATOM 1280 N N . VAL A 1 168 ? -15.491 9.463 38.217 1.00 81.31 168 VAL A N 1
ATOM 1281 C CA . VAL A 1 168 ? -16.793 10.147 38.240 1.00 81.31 168 VAL A CA 1
ATOM 1282 C C . VAL A 1 168 ? -17.823 9.336 39.032 1.00 81.31 168 VAL A C 1
ATOM 1284 O O . VAL A 1 168 ? -18.535 9.906 39.859 1.00 81.31 168 VAL A O 1
ATOM 1287 N N . ALA A 1 169 ? -17.880 8.012 38.862 1.00 78.62 169 ALA A N 1
ATOM 1288 C CA . ALA A 1 169 ? -18.792 7.160 39.627 1.00 78.62 169 ALA A CA 1
ATOM 1289 C C . ALA A 1 169 ? -18.488 7.185 41.138 1.00 78.62 169 ALA A C 1
ATOM 1291 O O . ALA A 1 169 ? -19.410 7.307 41.949 1.00 78.62 169 ALA A O 1
ATOM 1292 N N . ILE A 1 170 ? -17.207 7.143 41.523 1.00 82.88 170 ILE A N 1
ATOM 1293 C CA . ILE A 1 170 ? -16.776 7.199 42.930 1.00 82.88 170 ILE A CA 1
ATOM 1294 C C . ILE A 1 170 ? -17.106 8.554 43.565 1.00 82.88 170 ILE A C 1
ATOM 1296 O O . ILE A 1 170 ? -17.454 8.590 44.741 1.00 82.88 170 ILE A O 1
ATOM 1300 N N . ILE A 1 171 ? -17.029 9.661 42.823 1.00 81.12 171 ILE A N 1
ATOM 1301 C CA . ILE A 1 171 ? -17.288 11.003 43.371 1.00 81.12 171 ILE A CA 1
ATOM 1302 C C . ILE A 1 171 ? -18.790 11.320 43.406 1.00 81.12 171 ILE A C 1
ATOM 1304 O O . ILE A 1 171 ? -19.293 11.847 44.399 1.00 81.12 171 ILE A O 1
ATOM 1308 N N . VAL A 1 172 ? -19.537 10.997 42.348 1.00 78.62 172 VAL A N 1
ATOM 1309 C CA . VAL A 1 172 ? -20.941 11.424 42.211 1.00 78.62 172 VAL A CA 1
ATOM 1310 C C . VAL A 1 172 ? -21.887 10.582 43.075 1.00 78.62 172 VAL A C 1
ATOM 1312 O O . VAL A 1 172 ? -22.832 11.125 43.657 1.00 78.62 172 VAL A O 1
ATOM 1315 N N . VAL A 1 173 ? -21.635 9.277 43.227 1.00 79.31 173 VAL A N 1
ATOM 1316 C CA . VAL A 1 173 ? -22.519 8.375 43.992 1.00 79.31 173 VAL A CA 1
ATOM 1317 C C . VAL A 1 173 ? -22.607 8.747 45.486 1.00 79.31 173 VAL A C 1
ATOM 1319 O O . VAL A 1 173 ? -23.727 8.854 45.999 1.00 79.31 173 VAL A O 1
ATOM 1322 N N . PRO A 1 174 ? -21.502 9.023 46.210 1.00 76.62 174 PRO A N 1
ATOM 1323 C CA . PRO A 1 174 ? -21.561 9.429 47.616 1.00 76.62 174 PRO A CA 1
ATOM 1324 C C . PRO A 1 174 ? -22.208 10.804 47.824 1.00 76.62 174 PRO A C 1
ATOM 1326 O O . PRO A 1 174 ? -22.937 11.002 48.804 1.00 76.62 174 PRO A O 1
ATOM 1329 N N . ILE A 1 175 ? -21.983 11.751 46.905 1.00 75.88 175 ILE A N 1
ATOM 1330 C CA . ILE A 1 175 ? -22.584 13.093 46.971 1.00 75.88 175 ILE A CA 1
ATOM 1331 C C . ILE A 1 175 ? -24.104 12.994 46.782 1.00 75.88 175 ILE A C 1
ATOM 1333 O O . ILE A 1 175 ? -24.868 13.529 47.586 1.00 75.88 175 ILE A O 1
ATOM 1337 N N . GLY A 1 176 ? -24.570 12.227 45.792 1.00 71.88 176 GLY A N 1
ATOM 1338 C CA . GLY A 1 176 ? -26.000 11.959 45.613 1.00 71.88 176 GLY A CA 1
ATOM 1339 C C . GLY A 1 176 ? -26.632 11.284 46.837 1.00 71.88 176 GLY A C 1
ATOM 1340 O O . GLY A 1 176 ? -27.707 11.687 47.290 1.00 71.88 176 GLY A O 1
ATOM 1341 N N . TYR A 1 177 ? -25.940 10.304 47.428 1.00 74.94 177 TYR A N 1
ATOM 1342 C CA . TYR A 1 177 ? -26.418 9.591 48.617 1.00 74.94 177 TYR A CA 1
ATOM 1343 C C . TYR A 1 177 ? -26.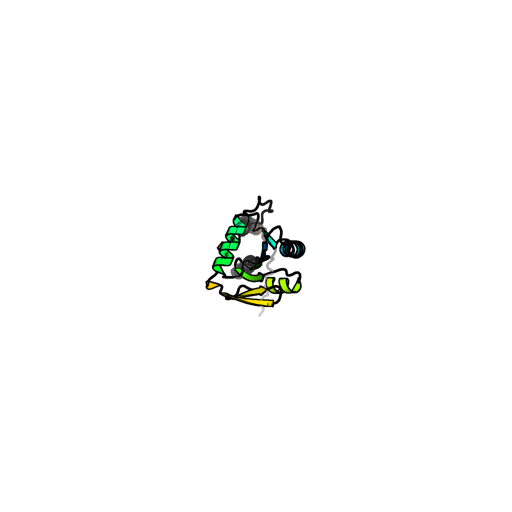540 10.504 49.849 1.00 74.94 177 TYR A C 1
ATOM 1345 O O . TYR A 1 177 ? -27.512 10.420 50.604 1.00 74.94 177 TYR A O 1
ATOM 1353 N N . THR A 1 178 ? -25.589 11.419 50.046 1.00 74.50 178 THR A N 1
ATOM 1354 C CA . THR A 1 178 ? -25.612 12.366 51.174 1.00 74.50 178 THR A CA 1
ATOM 1355 C C . THR A 1 178 ? -26.681 13.447 51.018 1.00 74.50 178 THR A C 1
ATOM 1357 O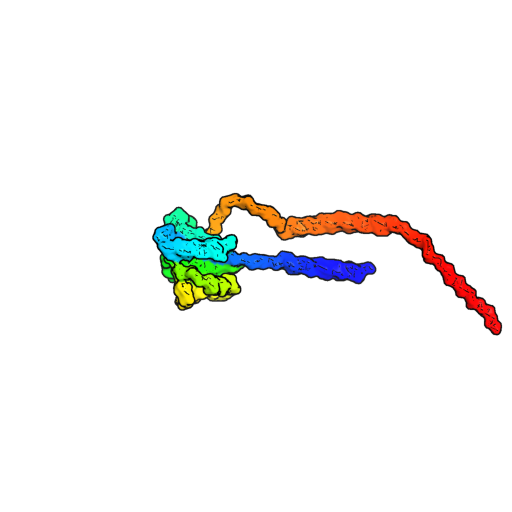 O . THR A 1 178 ? -27.341 13.781 52.007 1.00 74.50 178 THR A O 1
ATOM 1360 N N . VAL A 1 179 ? -26.930 13.940 49.801 1.00 74.25 179 VAL A N 1
ATOM 1361 C CA . VAL A 1 179 ? -28.010 14.906 49.523 1.00 74.25 179 VAL A CA 1
ATOM 1362 C C . VAL A 1 179 ? -29.392 14.275 49.732 1.00 74.25 179 VAL A C 1
ATOM 1364 O O . VAL A 1 179 ? -30.237 14.867 50.404 1.00 74.25 179 VAL A O 1
ATOM 1367 N N . LEU A 1 180 ? -29.615 13.044 49.257 1.00 70.50 180 LEU A N 1
ATOM 1368 C CA . LEU A 1 180 ? -30.874 12.315 49.478 1.00 70.50 180 LEU A CA 1
ATOM 1369 C C . LEU A 1 180 ? -31.148 12.048 50.963 1.00 70.50 180 LEU A C 1
ATOM 1371 O O . LEU A 1 180 ? -32.291 12.155 51.407 1.00 70.50 180 LEU A O 1
ATOM 1375 N N . LYS A 1 181 ? -30.109 11.760 51.756 1.00 74.88 181 LYS A N 1
ATOM 1376 C CA . LYS A 1 181 ? -30.256 11.544 53.204 1.00 74.88 181 LYS A CA 1
ATOM 1377 C C . LYS A 1 181 ? -30.591 12.831 53.970 1.00 74.88 181 LYS A C 1
ATOM 1379 O O . LYS A 1 181 ? -31.151 12.751 55.061 1.00 74.88 181 LYS A O 1
ATOM 1384 N N . ARG A 1 182 ? -30.269 14.006 53.416 1.00 70.75 182 ARG A N 1
ATOM 1385 C CA . ARG A 1 182 ? -30.553 15.318 54.024 1.00 70.75 182 ARG A CA 1
ATOM 1386 C C . ARG A 1 182 ? -31.889 15.928 53.616 1.00 70.75 182 ARG A C 1
ATOM 1388 O O . ARG A 1 182 ? -32.225 16.975 54.159 1.00 70.75 182 ARG A O 1
ATOM 1395 N N . MET A 1 183 ? -32.667 15.313 52.720 1.00 61.34 183 MET A N 1
ATOM 1396 C CA . MET A 1 183 ? -33.995 15.845 52.417 1.00 61.34 183 MET A CA 1
ATOM 1397 C C . MET A 1 183 ? -34.891 15.743 53.661 1.00 61.34 183 MET A C 1
ATOM 1399 O O . MET A 1 183 ? -35.184 14.630 54.114 1.00 61.34 183 MET A O 1
ATOM 1403 N N . PRO A 1 184 ? -35.335 16.877 54.235 1.00 67.00 184 PRO A N 1
ATOM 1404 C CA . PRO A 1 184 ? -36.248 16.853 55.362 1.00 67.00 184 PRO A CA 1
ATOM 1405 C C . PRO A 1 184 ? -37.531 16.150 54.918 1.00 67.00 184 PRO A C 1
ATOM 1407 O O . PRO A 1 184 ? -38.131 16.502 53.899 1.00 67.00 184 PRO A O 1
ATOM 1410 N N . ARG A 1 185 ? -37.940 15.122 55.673 1.00 63.25 185 ARG A N 1
ATOM 1411 C CA . ARG A 1 185 ? -39.237 14.462 55.486 1.00 63.25 185 ARG A CA 1
ATOM 1412 C C . ARG A 1 185 ? -40.302 15.550 55.454 1.00 63.25 185 ARG A C 1
ATOM 1414 O O . ARG A 1 185 ? -40.479 16.228 56.462 1.00 63.25 185 ARG A O 1
ATOM 1421 N N . ARG A 1 186 ? -40.982 15.714 54.311 1.00 62.50 186 ARG A N 1
ATOM 1422 C CA . ARG A 1 186 ? -42.101 16.654 54.161 1.00 62.50 186 ARG A CA 1
ATOM 1423 C C . ARG A 1 186 ? -43.072 16.443 55.331 1.00 62.50 186 ARG A C 1
ATOM 1425 O O . ARG A 1 186 ? -43.679 15.371 55.413 1.00 62.50 186 ARG A O 1
ATOM 1432 N N . PRO A 1 187 ? -43.222 17.417 56.240 1.00 61.84 187 PRO A N 1
ATOM 1433 C CA . PRO A 1 187 ? -44.220 17.330 57.285 1.00 61.84 187 PRO A CA 1
ATOM 1434 C C . PRO A 1 187 ? -45.566 17.658 56.643 1.00 61.84 187 PRO A C 1
ATOM 1436 O O . PRO A 1 187 ? -45.830 18.804 56.297 1.00 61.84 187 PRO A O 1
ATOM 1439 N N . GLY A 1 188 ? -46.407 16.645 56.425 1.00 63.50 188 GLY A N 1
ATOM 1440 C CA . GLY A 1 188 ? -47.772 16.898 55.964 1.00 63.50 188 GLY A CA 1
ATOM 1441 C C . GLY A 1 188 ? -48.404 15.822 55.096 1.00 63.50 188 GLY A C 1
ATOM 1442 O O . GLY A 1 188 ? -48.937 16.146 54.044 1.00 63.50 188 GLY A O 1
ATOM 1443 N N . GLN A 1 189 ? -48.434 14.566 55.545 1.00 60.09 189 GLN A N 1
ATOM 1444 C CA . GLN A 1 189 ? -49.509 13.660 55.129 1.00 60.09 189 GLN A CA 1
ATOM 1445 C C . GLN A 1 189 ? -50.458 13.520 56.319 1.00 60.09 189 GLN A C 1
ATOM 1447 O O . GLN A 1 189 ? -50.335 12.632 57.162 1.00 60.09 189 GLN A O 1
ATOM 1452 N N . ARG A 1 190 ? -51.345 14.512 56.443 1.00 60.00 190 ARG A N 1
ATOM 1453 C CA . ARG A 1 190 ? -52.379 14.584 57.474 1.00 60.00 190 ARG A CA 1
ATOM 1454 C C . ARG A 1 190 ? -53.336 13.412 57.249 1.00 60.00 190 ARG A C 1
ATOM 1456 O O . ARG A 1 190 ? -54.054 13.369 56.256 1.00 60.00 190 ARG A O 1
ATOM 1463 N N . ARG A 1 191 ? -53.284 12.446 58.163 1.00 57.84 191 ARG A N 1
ATOM 1464 C CA . ARG A 1 191 ? -54.156 11.274 58.259 1.00 57.84 191 ARG A CA 1
ATOM 1465 C C . ARG A 1 191 ? -55.603 11.761 58.416 1.00 57.84 191 ARG A C 1
ATOM 1467 O O . ARG A 1 191 ? -55.983 12.213 59.491 1.00 57.84 191 ARG A O 1
ATOM 1474 N N . THR A 1 192 ? -56.396 11.730 57.350 1.00 61.78 192 THR A N 1
ATOM 1475 C CA . THR A 1 192 ? -57.853 11.883 57.438 1.00 61.78 192 THR A CA 1
ATOM 1476 C C . THR A 1 192 ? -58.447 10.532 57.807 1.00 61.78 192 THR A C 1
ATOM 1478 O O . THR A 1 192 ? -58.860 9.748 56.958 1.00 61.78 192 THR A O 1
ATOM 1481 N N . ASP A 1 193 ? -58.444 10.255 59.107 1.00 59.84 193 ASP A N 1
ATOM 1482 C CA . ASP A 1 193 ? -59.173 9.140 59.697 1.00 59.84 193 ASP A CA 1
ATOM 1483 C C . ASP A 1 193 ? -60.663 9.516 59.733 1.00 59.84 193 ASP A C 1
ATOM 1485 O O . ASP A 1 193 ? -61.109 10.296 60.577 1.00 59.84 193 ASP A O 1
ATOM 1489 N N . LYS A 1 194 ? -61.432 9.057 58.738 1.00 60.50 194 LYS A N 1
ATOM 1490 C CA . LYS A 1 194 ? -62.894 9.171 58.747 1.00 60.50 194 LYS A CA 1
ATOM 1491 C C . LYS A 1 194 ? -63.474 7.947 59.442 1.00 60.50 194 LYS A C 1
ATOM 1493 O O . LYS A 1 194 ? -63.780 6.931 58.827 1.00 60.50 194 LYS A O 1
ATOM 1498 N N . THR A 1 195 ? -63.677 8.111 60.740 1.00 63.28 195 THR A N 1
ATOM 1499 C CA . THR A 1 195 ? -64.621 7.352 61.554 1.00 63.28 195 THR A CA 1
ATOM 1500 C C . THR A 1 195 ? -66.046 7.584 61.030 1.00 63.28 195 THR A C 1
ATOM 1502 O O . THR A 1 195 ? -66.556 8.701 61.070 1.00 63.28 195 THR A O 1
ATOM 1505 N N . SER A 1 196 ? -66.718 6.529 60.571 1.00 62.09 196 SER A N 1
ATOM 1506 C CA . SER A 1 196 ? -68.182 6.483 60.420 1.00 62.09 196 SER A CA 1
ATOM 1507 C C . SER A 1 196 ? -68.629 5.115 60.937 1.00 62.09 196 SER A C 1
ATOM 1509 O O . SER A 1 196 ? -68.391 4.094 60.307 1.00 62.09 196 SER A O 1
ATOM 1511 N N . ARG A 1 197 ? -68.866 4.990 62.245 1.00 62.94 197 ARG A N 1
ATOM 1512 C CA . ARG A 1 197 ? -70.126 5.240 62.969 1.00 62.94 197 ARG A CA 1
ATOM 1513 C C . ARG A 1 197 ? -71.254 4.286 62.553 1.00 62.94 197 ARG A C 1
ATOM 1515 O O . ARG A 1 197 ? -72.057 4.547 61.671 1.00 62.94 197 ARG A O 1
ATOM 1522 N N . LYS A 1 198 ? -71.292 3.198 63.318 1.00 57.31 198 LYS A N 1
ATOM 1523 C CA . LYS A 1 198 ? -72.351 2.206 63.519 1.00 57.31 198 LYS A CA 1
ATOM 1524 C C . LYS A 1 198 ? -73.652 2.871 64.026 1.00 57.31 198 LYS A C 1
ATOM 1526 O O . LYS A 1 198 ? -73.618 3.575 65.036 1.00 57.31 198 LYS A O 1
ATOM 1531 N N . LYS A 1 199 ? -74.784 2.604 63.371 1.00 59.84 199 LYS A N 1
ATOM 1532 C CA . LYS A 1 199 ? -76.166 2.611 63.907 1.00 59.84 199 LYS A CA 1
ATOM 1533 C C . LYS A 1 199 ? -76.853 1.414 63.230 1.00 59.84 199 LYS A C 1
ATOM 1535 O O . LYS A 1 199 ? -76.762 1.317 62.015 1.00 59.84 199 LYS A O 1
ATOM 1540 N N . ARG A 1 200 ? -77.074 0.337 63.991 1.00 58.66 200 ARG A N 1
ATOM 1541 C CA . ARG A 1 200 ? -78.357 -0.051 64.609 1.00 58.66 200 ARG A CA 1
ATOM 1542 C C . ARG A 1 200 ? -79.388 -0.418 63.558 1.00 58.66 200 ARG A C 1
ATOM 1544 O O . ARG A 1 200 ? -79.811 0.512 62.848 1.00 58.66 200 ARG A O 1
#